Protein AF-A0A7S2HS46-F1 (afdb_monomer)

Solvent-accessible surface area (backbone atoms only — not comparable to full-atom values): 15628 Å² total; per-residue (Å²): 118,68,69,61,56,52,52,52,53,52,52,53,51,54,52,57,61,57,56,63,69,68,69,75,70,79,80,75,75,80,77,78,78,78,76,79,79,77,91,69,74,86,76,80,78,80,72,82,86,79,56,93,87,59,83,67,60,79,82,79,46,67,75,87,74,41,57,66,58,46,41,61,69,52,44,59,70,63,54,59,66,83,31,65,92,71,31,84,59,62,60,70,59,52,42,56,76,67,36,43,68,59,51,42,61,72,64,40,39,61,60,49,38,40,77,44,65,58,38,73,74,50,51,61,63,43,47,61,55,38,50,75,70,37,52,63,62,49,64,68,34,65,66,41,40,37,57,47,43,58,69,52,59,70,51,34,81,75,43,48,67,56,50,37,57,59,64,67,47,60,35,64,55,34,33,48,52,8,50,49,34,39,51,41,52,76,66,52,75,58,85,75,96,57,82,52,60,69,40,50,52,48,10,52,50,27,30,50,48,13,40,48,48,62,62,64,65,75,72,79,71,79,89,68,76,68,84,74,77,83,77,82,78,84,77,82,91,78,92,81,79,88,86,86,90,81,85,82,88,130

InterPro domains:
  IPR009500 Protein of unknown function DUF1118 [PF06549] (95-179)

Structure (mmCIF, N/CA/C/O backbone):
data_AF-A0A7S2HS46-F1
#
_entry.id   AF-A0A7S2HS46-F1
#
loop_
_atom_site.group_PDB
_atom_site.id
_atom_site.type_symbol
_atom_site.label_atom_id
_atom_site.label_alt_id
_atom_site.label_comp_id
_atom_site.label_asym_id
_atom_site.label_entity_id
_atom_site.label_seq_id
_atom_site.pdbx_PDB_ins_code
_atom_site.Cartn_x
_atom_site.Cartn_y
_atom_site.Cartn_z
_atom_site.occupancy
_atom_site.B_iso_or_equiv
_atom_site.auth_seq_id
_atom_site.auth_comp_id
_atom_site.auth_asym_id
_atom_site.auth_atom_id
_atom_site.pdbx_PDB_model_num
ATOM 1 N N . THR A 1 1 ? 2.933 -7.444 43.658 1.00 54.41 1 THR A N 1
ATOM 2 C CA . THR A 1 1 ? 4.245 -7.256 42.995 1.00 54.41 1 THR A CA 1
ATOM 3 C C . THR A 1 1 ? 4.426 -8.155 41.775 1.00 54.41 1 THR A C 1
ATOM 5 O O . THR A 1 1 ? 5.044 -7.713 40.821 1.00 54.41 1 THR A O 1
ATOM 8 N N . THR A 1 2 ? 3.821 -9.346 41.726 1.00 57.97 2 THR A N 1
ATOM 9 C CA . THR A 1 2 ? 3.900 -10.299 40.595 1.00 57.97 2 THR A CA 1
ATOM 10 C C . THR A 1 2 ? 3.266 -9.815 39.280 1.00 57.97 2 THR A C 1
ATOM 12 O O . THR A 1 2 ? 3.793 -10.089 38.207 1.00 57.97 2 THR A O 1
ATOM 15 N N . ASN A 1 3 ? 2.181 -9.035 39.336 1.00 51.75 3 ASN A N 1
ATOM 16 C CA . ASN A 1 3 ? 1.503 -8.551 38.121 1.00 51.75 3 ASN A CA 1
ATOM 17 C C . ASN A 1 3 ? 2.317 -7.502 37.342 1.00 51.75 3 ASN A C 1
ATOM 19 O O . ASN A 1 3 ? 2.224 -7.433 36.119 1.00 51.75 3 ASN A O 1
ATOM 23 N N . VAL A 1 4 ? 3.155 -6.722 38.033 1.00 66.00 4 VAL A N 1
ATOM 24 C CA . VAL A 1 4 ? 4.012 -5.703 37.402 1.00 66.00 4 VAL A CA 1
ATOM 25 C C . VAL A 1 4 ? 5.182 -6.364 36.668 1.00 66.00 4 VAL A C 1
ATOM 27 O O . VAL A 1 4 ? 5.531 -5.961 35.562 1.00 66.00 4 VAL A O 1
ATOM 30 N N . GLU A 1 5 ? 5.733 -7.442 37.231 1.00 66.75 5 GLU A N 1
ATOM 31 C CA . GLU A 1 5 ? 6.758 -8.248 36.560 1.00 66.75 5 GLU A CA 1
ATOM 32 C C . GLU A 1 5 ? 6.220 -8.960 35.313 1.00 66.75 5 GLU A C 1
ATOM 34 O O . GLU A 1 5 ? 6.928 -9.073 34.313 1.00 66.75 5 GLU A O 1
ATOM 39 N N . MET A 1 6 ? 4.966 -9.422 35.351 1.00 66.00 6 MET A N 1
ATOM 40 C CA . MET A 1 6 ? 4.351 -10.119 34.222 1.00 66.00 6 MET A CA 1
ATOM 41 C C . MET A 1 6 ? 4.029 -9.165 33.060 1.00 66.00 6 MET A C 1
ATOM 43 O O . MET A 1 6 ? 4.309 -9.503 31.911 1.00 66.00 6 MET A O 1
ATOM 47 N N . MET A 1 7 ? 3.542 -7.948 33.345 1.00 67.31 7 MET A N 1
ATOM 48 C CA . MET A 1 7 ? 3.355 -6.908 32.317 1.00 67.31 7 MET A CA 1
ATOM 49 C C . MET A 1 7 ? 4.687 -6.431 31.726 1.00 67.31 7 MET A C 1
ATOM 51 O O . MET A 1 7 ? 4.791 -6.279 30.514 1.00 67.31 7 MET A O 1
ATOM 55 N N . SER A 1 8 ? 5.725 -6.259 32.550 1.00 64.56 8 SER A N 1
ATOM 56 C CA . SER A 1 8 ? 7.071 -5.880 32.091 1.00 64.56 8 SER A CA 1
ATOM 57 C C . SER A 1 8 ? 7.650 -6.890 31.089 1.00 64.56 8 SER A C 1
ATOM 59 O O . SER A 1 8 ? 8.143 -6.509 30.026 1.00 64.56 8 SER A O 1
ATOM 61 N N . LYS A 1 9 ? 7.510 -8.193 31.374 1.00 71.50 9 LYS A N 1
ATOM 62 C CA . LYS A 1 9 ? 7.997 -9.266 30.492 1.00 71.50 9 LYS A CA 1
ATOM 63 C C . LYS A 1 9 ? 7.213 -9.344 29.180 1.00 71.50 9 LYS A C 1
ATOM 65 O O . LYS A 1 9 ? 7.820 -9.573 28.139 1.00 71.50 9 LYS A O 1
ATOM 70 N N . GLN A 1 10 ? 5.900 -9.102 29.201 1.00 69.12 10 GLN A N 1
ATOM 71 C CA . GLN A 1 10 ? 5.088 -9.048 27.977 1.00 69.12 10 GLN A CA 1
ATOM 72 C C . GLN A 1 10 ? 5.423 -7.832 27.104 1.00 69.12 10 GLN A C 1
ATOM 74 O O . GLN A 1 10 ? 5.528 -7.974 25.886 1.00 69.12 10 GLN A O 1
ATOM 79 N N . ILE A 1 11 ? 5.671 -6.667 27.712 1.00 71.25 11 ILE A N 1
ATOM 80 C CA . ILE A 1 11 ? 6.091 -5.457 26.992 1.00 71.25 11 ILE A CA 1
ATOM 81 C C . ILE A 1 11 ? 7.460 -5.682 26.332 1.00 71.25 11 ILE A C 1
ATOM 83 O O . ILE A 1 11 ? 7.603 -5.439 25.135 1.00 71.25 11 ILE A O 1
ATOM 87 N N . LEU A 1 12 ? 8.433 -6.245 27.057 1.00 67.88 12 LEU A N 1
ATOM 88 C CA . LEU A 1 12 ? 9.752 -6.587 26.507 1.00 67.88 12 LEU A CA 1
ATOM 89 C C . LEU A 1 12 ? 9.680 -7.618 25.371 1.00 67.88 12 LEU A C 1
ATOM 91 O O . LEU A 1 12 ? 10.384 -7.474 24.373 1.00 67.88 12 LEU A O 1
ATOM 95 N N . LEU A 1 13 ? 8.807 -8.624 25.486 1.00 67.38 13 LEU A N 1
ATOM 96 C CA . LEU A 1 13 ? 8.610 -9.628 24.438 1.00 67.38 13 LEU A CA 1
ATOM 97 C C . LEU A 1 13 ? 7.990 -9.011 23.172 1.00 67.38 13 LEU A C 1
ATOM 99 O O . LEU A 1 13 ? 8.428 -9.314 22.065 1.00 67.38 13 LEU A O 1
ATOM 103 N N . SER A 1 14 ? 7.013 -8.112 23.331 1.00 66.19 14 SER A N 1
ATOM 104 C CA . SER A 1 14 ? 6.393 -7.401 22.205 1.00 66.19 14 SER A CA 1
ATOM 105 C C . SER A 1 14 ? 7.363 -6.439 21.506 1.00 66.19 14 SER A C 1
ATOM 107 O O . SER A 1 14 ? 7.356 -6.343 20.280 1.00 66.19 14 SER A O 1
ATOM 109 N N . LEU A 1 15 ? 8.264 -5.803 22.265 1.00 61.53 15 LEU A N 1
ATOM 110 C CA . LEU A 1 15 ? 9.283 -4.896 21.737 1.00 61.53 15 LEU A CA 1
ATOM 111 C C . LEU A 1 15 ? 10.368 -5.654 20.951 1.00 61.53 15 LEU A C 1
ATOM 113 O O . LEU A 1 15 ? 10.760 -5.230 19.866 1.00 61.53 15 LEU A O 1
ATOM 117 N N . ALA A 1 16 ? 10.797 -6.820 21.448 1.00 61.12 16 ALA A N 1
ATOM 118 C CA . ALA A 1 16 ? 11.763 -7.676 20.758 1.00 61.12 16 ALA A CA 1
ATOM 119 C C . ALA A 1 16 ? 11.220 -8.229 19.426 1.00 61.12 16 ALA A C 1
ATOM 121 O O . ALA A 1 16 ? 11.979 -8.390 18.469 1.00 61.12 16 ALA A O 1
ATOM 122 N N . LEU A 1 17 ? 9.907 -8.480 19.346 1.00 57.47 17 LEU A N 1
ATOM 123 C CA . LEU A 1 17 ? 9.248 -8.981 18.137 1.00 57.47 17 LEU A CA 1
ATOM 124 C C . LEU A 1 17 ? 9.030 -7.879 17.082 1.00 57.47 17 LEU A C 1
ATOM 126 O O . LEU A 1 17 ? 9.011 -8.175 15.891 1.00 57.47 17 LEU A O 1
ATOM 130 N N . LEU A 1 18 ? 8.942 -6.607 17.490 1.00 52.62 18 LEU A N 1
ATOM 131 C CA . LEU A 1 18 ? 8.912 -5.470 16.562 1.00 52.62 18 LEU A CA 1
ATOM 132 C C . LEU A 1 18 ? 10.297 -5.169 15.953 1.00 52.62 18 LEU A C 1
ATOM 134 O O . LEU A 1 18 ? 10.388 -4.794 14.785 1.00 52.62 18 LEU A O 1
ATOM 138 N N . CYS A 1 19 ? 11.387 -5.372 16.705 1.00 49.81 19 CYS A N 1
ATOM 139 C CA . CYS A 1 19 ? 12.751 -5.121 16.220 1.00 49.81 19 CYS A CA 1
ATOM 140 C C . CYS A 1 19 ? 13.251 -6.144 15.183 1.00 49.81 19 CYS A C 1
ATOM 142 O O . CYS A 1 19 ? 14.126 -5.818 14.381 1.00 49.81 19 CYS A O 1
ATOM 144 N N . SER A 1 20 ? 12.704 -7.363 15.147 1.00 46.78 20 SER A N 1
ATOM 145 C CA . SER A 1 20 ? 13.126 -8.395 14.187 1.00 46.78 20 SER A CA 1
ATOM 146 C C . SER A 1 20 ? 12.572 -8.191 12.770 1.00 46.78 20 SER A C 1
ATOM 148 O O . SER A 1 20 ? 13.151 -8.714 11.820 1.00 46.78 20 SER A O 1
ATOM 150 N N . VAL A 1 21 ? 11.522 -7.379 12.591 1.00 52.16 21 VAL A N 1
ATOM 151 C CA . VAL A 1 21 ? 10.969 -7.054 11.260 1.00 52.16 21 VAL A CA 1
ATOM 152 C C . VAL A 1 21 ? 11.798 -5.970 10.546 1.00 52.16 21 VAL A C 1
ATOM 154 O O . VAL A 1 21 ? 11.879 -5.959 9.320 1.00 52.16 21 VAL A O 1
ATOM 157 N N . GLY A 1 22 ? 12.506 -5.112 11.291 1.00 49.91 22 GLY A N 1
ATOM 158 C CA . GLY A 1 22 ? 13.380 -4.066 10.736 1.00 49.91 22 GLY A CA 1
ATOM 159 C C . GLY A 1 22 ? 14.754 -4.548 10.245 1.00 49.91 22 GLY A C 1
ATOM 160 O O . GLY A 1 22 ? 15.445 -3.820 9.539 1.00 49.91 22 GLY A O 1
ATOM 161 N N . ALA A 1 23 ? 15.164 -5.779 10.570 1.00 44.53 23 ALA A N 1
ATOM 162 C CA . ALA A 1 23 ? 16.489 -6.300 10.217 1.00 44.53 23 ALA A CA 1
ATOM 163 C C . ALA A 1 23 ? 16.606 -6.806 8.761 1.00 44.53 23 ALA A C 1
ATOM 165 O O . ALA A 1 23 ? 17.682 -7.243 8.349 1.00 44.53 23 ALA A O 1
ATOM 166 N N . LEU A 1 24 ? 15.530 -6.738 7.963 1.00 47.34 24 LEU A N 1
ATOM 167 C CA . LEU A 1 24 ? 15.528 -7.195 6.567 1.00 47.34 24 LEU A CA 1
ATOM 168 C C . LEU A 1 24 ? 15.841 -6.102 5.529 1.00 47.34 24 LEU A C 1
ATOM 170 O O . LEU A 1 24 ? 15.769 -6.362 4.329 1.00 47.34 24 LEU A O 1
ATOM 174 N N . THR A 1 25 ? 16.244 -4.896 5.936 1.00 44.75 25 THR A N 1
ATOM 175 C CA . THR A 1 25 ? 16.846 -3.931 5.005 1.00 44.75 25 THR A CA 1
ATOM 176 C C . THR A 1 25 ? 18.350 -4.173 4.930 1.00 44.75 25 THR A C 1
ATOM 178 O O . THR A 1 25 ? 19.140 -3.600 5.680 1.00 44.75 25 THR A O 1
ATOM 181 N N . SER A 1 26 ? 18.753 -5.051 4.007 1.00 43.00 26 SER A N 1
ATOM 182 C CA . SER A 1 26 ? 20.142 -5.180 3.561 1.00 43.00 26 SER A CA 1
ATOM 183 C C . SER A 1 26 ? 20.681 -3.813 3.138 1.00 43.00 26 SER A C 1
ATOM 185 O O . SER A 1 26 ? 20.397 -3.330 2.042 1.00 43.00 26 SER A O 1
ATOM 187 N N . THR A 1 27 ? 21.521 -3.212 3.973 1.00 48.28 27 THR A N 1
ATOM 188 C CA . THR A 1 27 ? 22.424 -2.139 3.562 1.00 48.28 27 THR A CA 1
ATOM 189 C C . THR A 1 27 ? 23.476 -2.738 2.627 1.00 48.28 27 THR A C 1
ATOM 191 O O . THR A 1 27 ? 24.582 -3.102 3.025 1.00 48.28 27 THR A O 1
ATOM 194 N N . ARG A 1 28 ? 23.137 -2.872 1.338 1.00 43.22 28 ARG A N 1
ATOM 195 C CA . ARG A 1 28 ? 24.136 -3.102 0.289 1.00 43.22 28 ARG A CA 1
ATOM 196 C C . ARG A 1 28 ? 25.015 -1.856 0.215 1.00 43.22 28 ARG A C 1
ATOM 198 O O . ARG A 1 28 ? 24.684 -0.889 -0.463 1.00 43.22 28 ARG A O 1
ATOM 205 N N . ARG A 1 29 ? 26.141 -1.881 0.931 1.00 40.25 29 ARG A N 1
ATOM 206 C CA . ARG A 1 29 ? 27.243 -0.937 0.735 1.00 40.25 29 ARG A CA 1
ATOM 207 C C . ARG A 1 29 ? 27.668 -1.025 -0.730 1.00 40.25 29 ARG A C 1
ATOM 209 O O . ARG A 1 29 ? 28.221 -2.037 -1.156 1.00 40.25 29 ARG A O 1
ATOM 216 N N . PHE A 1 30 ? 27.386 0.023 -1.498 1.00 46.31 30 PHE A N 1
ATOM 217 C CA . PHE A 1 30 ? 27.965 0.218 -2.820 1.00 46.31 30 PHE A CA 1
ATOM 218 C C . PHE A 1 30 ? 29.475 0.376 -2.628 1.00 46.31 30 PHE A C 1
ATOM 220 O O . PHE A 1 30 ? 29.964 1.437 -2.244 1.00 46.31 30 PHE A O 1
ATOM 227 N N . GLY A 1 31 ? 30.214 -0.715 -2.826 1.00 44.16 31 GLY A N 1
ATOM 228 C CA . GLY A 1 31 ? 31.659 -0.664 -2.955 1.00 44.16 31 GLY A CA 1
ATOM 229 C C . GLY A 1 31 ? 31.977 0.190 -4.170 1.00 44.16 31 GLY A C 1
ATOM 230 O O . GLY A 1 31 ? 31.751 -0.223 -5.305 1.00 44.16 31 GLY A O 1
ATOM 231 N N . THR A 1 32 ? 32.466 1.401 -3.936 1.00 45.56 32 THR A N 1
ATOM 232 C CA . THR A 1 32 ? 33.058 2.224 -4.978 1.00 45.56 32 THR A CA 1
ATOM 233 C C . THR A 1 32 ? 34.332 1.521 -5.432 1.00 45.56 32 THR A C 1
ATOM 235 O O . THR A 1 32 ? 35.400 1.647 -4.838 1.00 45.56 32 THR A O 1
ATOM 238 N N . THR A 1 33 ? 34.237 0.728 -6.498 1.00 48.69 33 THR A N 1
ATOM 239 C CA . THR A 1 33 ? 35.416 0.320 -7.259 1.00 48.69 33 THR A CA 1
ATOM 240 C C . THR A 1 33 ? 36.032 1.581 -7.846 1.00 48.69 33 THR A C 1
ATOM 242 O O . THR A 1 33 ? 35.606 2.077 -8.888 1.00 48.69 33 THR A O 1
ATOM 245 N N . ALA A 1 34 ? 37.017 2.134 -7.141 1.00 49.03 34 ALA A N 1
ATOM 246 C CA . ALA A 1 34 ? 37.884 3.174 -7.655 1.00 49.03 34 ALA A CA 1
ATOM 247 C C . ALA A 1 34 ? 38.642 2.605 -8.861 1.00 49.03 34 ALA A C 1
ATOM 249 O O . ALA A 1 34 ? 39.625 1.875 -8.726 1.00 49.03 34 ALA A O 1
ATOM 250 N N . VAL A 1 35 ? 38.150 2.917 -10.060 1.00 52.47 35 VAL A N 1
ATOM 251 C CA . VAL A 1 35 ? 38.838 2.628 -11.316 1.00 52.47 35 VAL A CA 1
ATOM 252 C C . VAL A 1 35 ? 40.113 3.463 -11.330 1.00 52.47 35 VAL A C 1
ATOM 254 O O . VAL A 1 35 ? 40.090 4.683 -11.503 1.00 52.47 35 VAL A O 1
ATOM 257 N N . ARG A 1 36 ? 41.244 2.794 -11.116 1.00 46.75 36 ARG A N 1
ATOM 258 C CA . ARG A 1 36 ? 42.584 3.363 -11.244 1.00 46.75 36 ARG A CA 1
ATOM 259 C C . ARG A 1 36 ? 42.757 3.816 -12.700 1.00 46.75 36 ARG A C 1
ATOM 261 O O . ARG A 1 36 ? 42.965 2.993 -13.589 1.00 46.75 36 ARG A O 1
ATOM 268 N N . ARG A 1 37 ? 42.620 5.120 -12.965 1.00 49.69 37 ARG A N 1
ATOM 269 C CA . ARG A 1 37 ? 42.915 5.711 -14.278 1.00 49.69 37 ARG A CA 1
ATOM 270 C C . ARG A 1 37 ? 44.409 5.551 -14.553 1.00 49.69 37 ARG A C 1
ATOM 272 O O . ARG A 1 37 ? 45.228 6.278 -14.003 1.00 49.69 37 ARG A O 1
ATOM 279 N N . SER A 1 38 ? 44.746 4.589 -15.404 1.00 48.22 38 SER A N 1
ATOM 280 C CA . SER A 1 38 ? 46.047 4.521 -16.061 1.00 48.22 38 SER A CA 1
ATOM 281 C C . SER A 1 38 ? 46.153 5.707 -17.022 1.00 48.22 38 SER A C 1
ATOM 283 O O . SER A 1 38 ? 45.540 5.716 -18.087 1.00 48.22 38 SER A O 1
ATOM 285 N N . SER A 1 39 ? 46.881 6.748 -16.623 1.00 57.81 39 SER A N 1
ATOM 286 C CA . SER A 1 39 ? 47.296 7.841 -17.501 1.00 57.81 39 SER A CA 1
ATOM 287 C C . SER A 1 39 ? 48.466 7.363 -18.365 1.00 57.81 39 SER A C 1
ATOM 289 O O . SER A 1 39 ? 49.624 7.683 -18.103 1.00 57.81 39 SER A O 1
ATOM 291 N N . GLY A 1 40 ? 48.171 6.537 -19.364 1.00 52.03 40 GLY A N 1
ATOM 292 C CA . GLY A 1 40 ? 49.152 6.021 -20.311 1.00 52.03 40 GLY A CA 1
ATOM 293 C C . GLY A 1 40 ? 48.758 6.380 -21.734 1.00 52.03 40 GLY A C 1
ATOM 294 O O . GLY A 1 40 ? 47.903 5.707 -22.288 1.00 52.03 40 GLY A O 1
ATOM 295 N N . ARG A 1 41 ? 49.430 7.401 -22.293 1.00 50.94 41 ARG A N 1
ATOM 296 C CA . ARG A 1 41 ? 49.404 7.862 -23.698 1.00 50.94 41 ARG A CA 1
ATOM 297 C C . ARG A 1 41 ? 48.026 8.289 -24.227 1.00 50.94 41 ARG A C 1
ATOM 299 O O . ARG A 1 41 ? 47.036 7.584 -24.099 1.00 50.94 41 ARG A O 1
ATOM 306 N N . GLY A 1 42 ? 47.972 9.481 -24.826 1.00 52.97 42 GLY A N 1
ATOM 307 C CA . GLY A 1 42 ? 46.760 10.033 -25.431 1.00 52.97 42 GLY A CA 1
ATOM 308 C C . GLY A 1 42 ? 46.113 9.009 -26.356 1.00 52.97 42 GLY A C 1
ATOM 309 O O . GLY A 1 42 ? 46.683 8.645 -27.381 1.00 52.97 42 GLY A O 1
ATOM 310 N N . ASN A 1 43 ? 44.952 8.512 -25.938 1.00 53.91 43 ASN A N 1
ATOM 311 C CA . ASN A 1 43 ? 44.135 7.608 -26.718 1.00 53.91 43 ASN A CA 1
ATOM 312 C C . ASN A 1 43 ? 43.650 8.425 -27.916 1.00 53.91 43 ASN A C 1
ATOM 314 O O . ASN A 1 43 ? 42.794 9.297 -27.750 1.00 53.91 43 ASN A O 1
ATOM 318 N N . VAL A 1 44 ? 44.268 8.231 -29.082 1.00 55.16 44 VAL A N 1
ATOM 319 C CA . VAL A 1 44 ? 43.801 8.824 -30.333 1.00 55.16 44 VAL A CA 1
ATOM 320 C C . VAL A 1 44 ? 42.434 8.200 -30.592 1.00 55.16 44 VAL A C 1
ATOM 322 O O . VAL A 1 44 ? 42.328 7.092 -31.110 1.00 55.16 44 VAL A O 1
ATOM 325 N N . ARG A 1 45 ? 41.381 8.876 -30.128 1.00 54.16 45 ARG A N 1
ATOM 326 C CA . ARG A 1 45 ? 39.997 8.549 -30.453 1.00 54.16 45 ARG A CA 1
ATOM 327 C C . ARG A 1 45 ? 39.814 8.943 -31.909 1.00 54.16 45 ARG A C 1
ATOM 329 O O . ARG A 1 45 ? 39.534 10.096 -32.212 1.00 54.16 45 ARG A O 1
ATOM 336 N N . MET A 1 46 ? 40.104 8.011 -32.805 1.00 60.72 46 MET A N 1
ATOM 337 C CA . MET A 1 46 ? 39.771 8.163 -34.211 1.00 60.72 46 MET A CA 1
ATOM 338 C C . MET A 1 46 ? 38.252 8.047 -34.262 1.00 60.72 46 MET A C 1
ATOM 340 O O . MET A 1 46 ? 37.748 6.943 -34.194 1.00 60.72 46 MET A O 1
ATOM 344 N N . GLU A 1 47 ? 37.508 9.146 -34.251 1.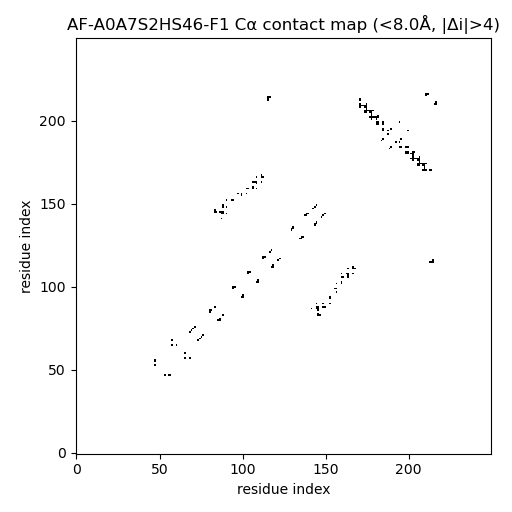00 62.12 47 GLU A N 1
ATOM 345 C CA . GLU A 1 47 ? 36.056 9.086 -34.430 1.00 62.12 47 GLU A CA 1
ATOM 346 C C . GLU A 1 47 ? 35.757 8.906 -35.920 1.00 62.12 47 GLU A C 1
ATOM 348 O O . GLU A 1 47 ? 36.392 9.527 -36.776 1.00 62.12 47 GLU A O 1
ATOM 353 N N . ASN A 1 48 ? 34.813 8.025 -36.246 1.00 61.94 48 ASN A N 1
ATOM 354 C CA . ASN A 1 48 ? 34.379 7.846 -37.621 1.00 61.94 48 ASN A CA 1
ATOM 355 C C . ASN A 1 48 ? 33.446 9.020 -37.966 1.00 61.94 48 ASN A C 1
ATOM 357 O O . ASN A 1 48 ? 32.298 9.051 -37.527 1.00 61.94 48 ASN A O 1
ATOM 361 N N . PHE A 1 49 ? 33.933 10.014 -38.719 1.00 65.06 49 PHE A N 1
ATOM 362 C CA . PHE A 1 49 ? 33.196 11.243 -39.079 1.00 65.06 49 PHE A CA 1
ATOM 363 C C . PHE A 1 49 ? 31.996 11.011 -40.031 1.00 65.06 49 PHE A C 1
ATOM 365 O O . PHE A 1 49 ? 31.563 11.930 -40.723 1.00 65.06 49 PHE A O 1
ATOM 372 N N . GLY A 1 50 ? 31.463 9.787 -40.113 1.00 62.66 50 GLY A N 1
ATOM 373 C CA . GLY A 1 50 ? 30.364 9.428 -41.016 1.00 62.66 50 GLY A CA 1
ATOM 374 C C . GLY A 1 50 ? 30.753 9.431 -42.497 1.00 62.66 50 GLY A C 1
ATOM 375 O O . GLY A 1 50 ? 29.892 9.560 -43.364 1.00 62.66 50 GLY A O 1
ATOM 376 N N . LEU A 1 51 ? 32.048 9.320 -42.801 1.00 74.44 51 LEU A N 1
ATOM 377 C CA . LEU A 1 51 ? 32.559 9.294 -44.166 1.00 74.44 51 LEU A CA 1
ATOM 378 C C . LEU A 1 51 ? 32.535 7.853 -44.694 1.00 74.44 51 LEU A C 1
ATOM 380 O O . LEU A 1 51 ? 33.280 7.006 -44.218 1.00 74.44 51 LEU A O 1
ATOM 384 N N . SER A 1 52 ? 31.712 7.583 -45.710 1.00 67.38 52 SER A N 1
ATOM 385 C CA . SER A 1 52 ? 31.486 6.239 -46.278 1.00 67.38 52 SER A CA 1
ATOM 386 C C . SER A 1 52 ? 32.687 5.613 -47.000 1.00 67.38 52 SER A C 1
ATOM 388 O O . SER A 1 52 ? 32.602 4.475 -47.452 1.00 67.38 52 SER A O 1
ATOM 390 N N . PHE A 1 53 ? 33.789 6.351 -47.148 1.00 77.62 53 PHE A N 1
ATOM 391 C CA . PHE A 1 53 ? 35.014 5.880 -47.798 1.00 77.62 53 PHE A CA 1
ATOM 392 C C . PHE A 1 53 ? 36.091 5.412 -46.808 1.00 77.62 53 PHE A C 1
ATOM 394 O O . PHE A 1 53 ? 37.099 4.855 -47.239 1.00 77.62 53 PHE A O 1
ATOM 401 N N . ALA A 1 54 ? 35.922 5.674 -45.508 1.00 67.31 54 ALA A N 1
ATOM 402 C CA . ALA A 1 54 ? 36.855 5.234 -44.477 1.00 67.31 54 ALA A CA 1
ATOM 403 C C . ALA A 1 54 ? 36.453 3.851 -43.935 1.00 67.31 54 ALA A C 1
ATOM 405 O O . ALA A 1 54 ? 35.270 3.520 -43.882 1.00 67.31 54 ALA A O 1
ATOM 406 N N . GLU A 1 55 ? 37.449 3.050 -43.548 1.00 67.31 55 GLU A N 1
ATOM 407 C CA . GLU A 1 55 ? 37.271 1.711 -42.968 1.00 67.31 55 GLU A CA 1
ATOM 408 C C . GLU A 1 55 ? 36.402 1.759 -41.698 1.00 67.31 55 GLU A C 1
ATOM 410 O O . GLU A 1 55 ? 36.539 2.668 -40.869 1.00 67.31 55 GLU A O 1
ATOM 415 N N . ASP A 1 56 ? 35.501 0.783 -41.542 1.00 71.44 56 ASP A N 1
ATOM 416 C CA . ASP A 1 56 ? 34.636 0.691 -40.369 1.00 71.44 56 ASP A CA 1
ATOM 417 C C . ASP A 1 56 ? 35.443 0.251 -39.143 1.00 71.44 56 ASP A C 1
ATOM 419 O O . ASP A 1 56 ? 35.893 -0.886 -38.997 1.00 71.44 56 ASP A O 1
ATOM 423 N N . GLN A 1 57 ? 35.615 1.180 -38.212 1.00 69.25 57 GLN A N 1
ATOM 424 C CA . GLN A 1 57 ? 36.345 0.941 -36.976 1.00 69.25 57 GLN A CA 1
ATOM 425 C C . GLN A 1 57 ? 35.667 -0.075 -36.055 1.00 69.25 57 GLN A C 1
ATOM 427 O O . GLN A 1 57 ? 36.330 -0.607 -35.160 1.00 69.25 57 GLN A O 1
ATOM 432 N N . THR A 1 58 ? 34.369 -0.341 -36.230 1.00 68.75 58 THR A N 1
ATOM 433 C CA . THR A 1 58 ? 33.649 -1.328 -35.417 1.00 68.75 58 THR A CA 1
ATOM 434 C C . THR A 1 58 ? 34.107 -2.757 -35.705 1.00 68.75 58 THR A C 1
ATOM 436 O O . THR A 1 58 ? 34.081 -3.587 -34.794 1.00 68.75 58 THR A O 1
ATOM 439 N N . GLU A 1 59 ? 34.622 -3.022 -36.910 1.00 74.56 59 GLU A N 1
ATOM 440 C CA . GLU A 1 59 ? 35.116 -4.338 -37.326 1.00 74.56 59 GLU A CA 1
ATOM 441 C C . GLU A 1 59 ? 36.523 -4.644 -36.784 1.00 74.56 59 GLU A C 1
ATOM 443 O O . GLU A 1 59 ? 36.839 -5.801 -36.504 1.00 74.56 59 GLU A O 1
ATOM 448 N N . ASN A 1 60 ? 37.360 -3.618 -36.579 1.00 75.19 60 ASN A N 1
ATOM 449 C C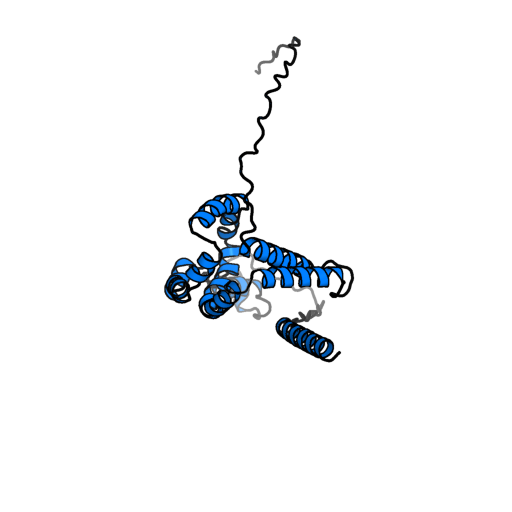A . ASN A 1 60 ? 38.789 -3.781 -36.266 1.00 75.19 60 ASN A CA 1
ATOM 450 C C . ASN A 1 60 ? 39.180 -3.346 -34.833 1.00 75.19 60 ASN A C 1
ATOM 452 O O . ASN A 1 60 ? 40.341 -3.447 -34.431 1.00 75.19 60 ASN A O 1
ATOM 456 N N . THR A 1 61 ? 38.223 -2.863 -34.030 1.00 76.19 61 THR A N 1
ATOM 457 C CA . THR A 1 61 ? 38.471 -2.391 -32.654 1.00 76.19 61 THR A CA 1
ATOM 458 C C . THR A 1 61 ? 38.021 -3.423 -31.613 1.00 76.19 61 THR A C 1
ATOM 460 O O . THR A 1 61 ? 36.900 -3.928 -31.679 1.00 76.19 61 THR A O 1
ATOM 463 N N . PRO A 1 62 ? 38.828 -3.720 -30.575 1.00 73.31 62 PRO A N 1
ATOM 464 C CA . PRO A 1 62 ? 38.407 -4.609 -29.498 1.00 73.31 62 PRO A CA 1
ATOM 465 C C . PRO A 1 62 ? 37.181 -4.052 -28.758 1.00 73.31 62 PRO A C 1
ATOM 467 O O . PRO A 1 62 ? 37.149 -2.896 -28.329 1.00 73.31 62 PRO A O 1
ATOM 470 N N . GLY A 1 63 ? 36.182 -4.912 -28.530 1.00 68.75 63 GLY A N 1
ATOM 471 C CA . GLY A 1 63 ? 34.862 -4.546 -27.993 1.00 68.75 63 GLY A CA 1
ATOM 472 C C . GLY A 1 63 ? 34.843 -3.812 -26.642 1.00 68.75 63 GLY A C 1
ATOM 473 O O . GLY A 1 63 ? 33.813 -3.257 -26.268 1.00 68.75 63 GLY A O 1
ATOM 474 N N . ALA A 1 64 ? 35.958 -3.777 -25.910 1.00 75.19 64 ALA A N 1
ATOM 475 C CA . ALA A 1 64 ? 36.104 -3.009 -24.673 1.00 75.19 64 ALA A CA 1
ATOM 476 C C . ALA A 1 64 ? 36.094 -1.480 -24.888 1.00 75.19 64 ALA A C 1
ATOM 478 O O . ALA A 1 64 ? 35.774 -0.745 -23.958 1.00 75.19 64 ALA A O 1
ATOM 479 N N . ILE A 1 65 ? 36.432 -1.000 -26.091 1.00 72.62 65 ILE A N 1
ATOM 480 C CA . ILE A 1 65 ? 36.524 0.438 -26.416 1.00 72.62 65 ILE A CA 1
ATOM 481 C C . ILE A 1 65 ? 35.266 0.930 -27.163 1.00 72.62 65 ILE A C 1
ATOM 483 O O . ILE A 1 65 ? 34.962 2.120 -27.161 1.00 72.62 65 ILE A O 1
ATOM 487 N N . LEU A 1 66 ? 34.456 0.009 -27.694 1.00 78.12 66 LEU A N 1
ATOM 488 C CA . LEU A 1 66 ? 33.202 0.254 -28.425 1.00 78.12 66 LEU A CA 1
ATOM 489 C C . LEU A 1 66 ? 32.004 0.555 -27.505 1.00 78.12 66 LEU A C 1
ATOM 491 O O . LEU A 1 66 ? 30.883 0.119 -27.764 1.00 78.12 66 LEU A O 1
ATOM 495 N N . GLY A 1 67 ? 32.231 1.280 -26.408 1.00 77.06 67 GLY A N 1
ATOM 496 C CA . GLY A 1 67 ? 31.201 1.554 -25.403 1.00 77.06 67 GLY A CA 1
ATOM 497 C C . GLY A 1 67 ? 29.963 2.239 -25.989 1.00 77.06 67 GLY A C 1
ATOM 498 O O . GLY A 1 67 ? 28.845 1.831 -25.688 1.00 77.06 67 GLY A O 1
ATOM 499 N N . GLU A 1 68 ? 30.152 3.227 -26.870 1.00 78.44 68 GLU A N 1
ATOM 500 C CA . GLU A 1 68 ? 29.045 3.963 -27.495 1.00 78.44 68 GLU A CA 1
ATOM 501 C C . GLU A 1 68 ? 28.281 3.122 -28.527 1.00 78.44 68 GLU A C 1
ATOM 503 O O . GLU A 1 68 ? 27.054 3.075 -28.483 1.00 78.44 68 GLU A O 1
ATOM 508 N N . TYR A 1 69 ? 28.989 2.409 -29.408 1.00 80.25 69 TYR A N 1
ATOM 509 C CA . TYR A 1 69 ? 28.371 1.520 -30.397 1.00 80.25 69 TYR A CA 1
ATOM 510 C C . TYR A 1 69 ? 27.580 0.395 -29.718 1.00 80.25 69 TYR A C 1
ATOM 512 O O . TYR A 1 69 ? 26.418 0.173 -30.033 1.00 80.25 69 TYR A O 1
ATOM 520 N N . ARG A 1 70 ? 28.153 -0.261 -28.699 1.00 79.94 70 ARG A N 1
ATOM 521 C CA . ARG A 1 70 ? 27.445 -1.293 -27.921 1.00 79.94 70 ARG A CA 1
ATOM 522 C C . ARG A 1 70 ? 26.235 -0.737 -27.184 1.00 79.94 70 ARG A C 1
ATOM 524 O O . ARG A 1 70 ? 25.214 -1.417 -27.099 1.00 79.94 70 ARG A O 1
ATOM 531 N N . LEU A 1 71 ? 26.330 0.484 -26.660 1.00 80.44 71 LEU A N 1
ATOM 532 C CA . LEU A 1 71 ? 25.190 1.138 -26.031 1.00 80.44 71 LEU A CA 1
ATOM 533 C C . LEU A 1 71 ? 24.065 1.366 -27.052 1.00 80.44 71 LEU A C 1
ATOM 535 O O . LEU A 1 71 ? 22.920 1.043 -26.760 1.00 80.44 71 LEU A O 1
ATOM 539 N N . LYS A 1 72 ? 24.380 1.872 -28.248 1.00 81.62 72 LYS A N 1
ATOM 540 C CA . LYS A 1 72 ? 23.387 2.230 -29.272 1.00 81.62 72 LYS A CA 1
ATOM 541 C C . LYS A 1 72 ? 22.810 1.035 -30.033 1.00 81.62 72 LYS A C 1
ATOM 543 O O . LYS A 1 72 ? 21.605 1.002 -30.240 1.00 81.62 72 LYS A O 1
ATOM 548 N N . GLU A 1 73 ? 23.635 0.060 -30.400 1.00 81.06 73 GLU A N 1
ATOM 549 C CA . GLU A 1 73 ? 23.225 -1.069 -31.249 1.00 81.06 73 GLU A CA 1
ATOM 550 C C . GLU A 1 73 ? 22.788 -2.297 -30.452 1.00 81.06 73 GLU A C 1
ATOM 552 O O . GLU A 1 73 ? 21.933 -3.062 -30.885 1.00 81.06 73 GLU A O 1
ATOM 557 N N . THR A 1 74 ? 23.372 -2.523 -29.272 1.00 78.62 74 THR A N 1
ATOM 558 C CA . THR A 1 74 ? 23.066 -3.717 -28.469 1.00 78.62 74 THR A CA 1
ATOM 559 C C . THR A 1 74 ? 22.179 -3.382 -27.278 1.00 78.62 74 THR A C 1
ATOM 561 O O . THR A 1 74 ? 21.194 -4.073 -27.034 1.00 78.62 74 THR A O 1
ATOM 564 N N . PHE A 1 75 ? 22.498 -2.334 -26.516 1.00 79.38 75 PHE A N 1
ATOM 565 C CA . PHE A 1 75 ? 21.811 -2.052 -25.254 1.00 79.38 75 PHE A CA 1
ATOM 566 C C . PHE A 1 75 ? 20.479 -1.316 -25.450 1.00 79.38 75 PHE A C 1
ATOM 568 O O . PHE A 1 75 ? 19.447 -1.841 -25.059 1.00 79.38 75 PHE A O 1
ATOM 575 N N . VAL A 1 76 ? 20.457 -0.144 -26.093 1.00 79.00 76 VAL A N 1
ATOM 576 C CA . VAL A 1 76 ? 19.224 0.639 -26.317 1.00 79.00 76 VAL A CA 1
ATOM 577 C C . VAL A 1 76 ? 18.122 -0.177 -27.017 1.00 79.00 76 VAL A C 1
ATOM 579 O O . VAL A 1 76 ? 16.976 -0.079 -26.584 1.00 79.00 76 VAL A O 1
ATOM 582 N N . PRO A 1 77 ? 18.418 -1.032 -28.018 1.00 77.25 77 PRO A N 1
ATOM 583 C CA . PRO A 1 77 ? 17.402 -1.871 -28.649 1.00 77.25 77 PRO A CA 1
ATOM 584 C C . PRO A 1 77 ? 16.987 -3.078 -27.796 1.00 77.25 77 PRO A C 1
ATOM 586 O O . PRO A 1 77 ? 15.876 -3.576 -27.960 1.00 77.25 77 PRO A O 1
ATOM 589 N N . SER A 1 78 ? 17.850 -3.560 -26.888 1.00 75.38 78 SER A N 1
ATOM 590 C CA . SER A 1 78 ? 17.527 -4.680 -25.984 1.00 75.38 78 SER A CA 1
ATOM 591 C C . SER A 1 78 ? 16.807 -4.253 -24.704 1.00 75.38 78 SER A C 1
ATOM 593 O O . SER A 1 78 ? 16.165 -5.087 -24.060 1.00 75.38 78 SER A O 1
ATOM 595 N N . VAL A 1 79 ? 16.851 -2.967 -24.345 1.00 73.38 79 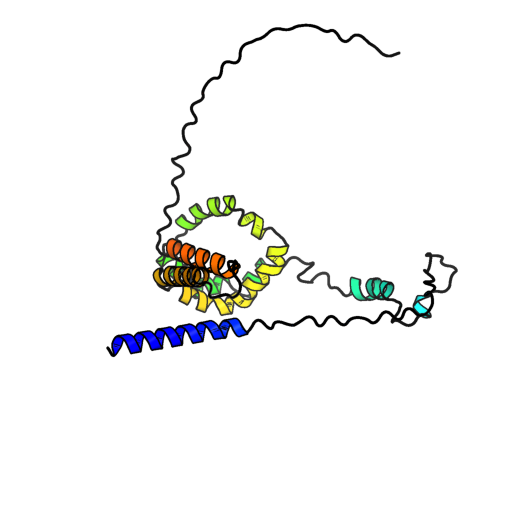VAL A N 1
ATOM 596 C CA . VAL A 1 79 ? 15.967 -2.383 -23.332 1.00 73.38 79 VAL A CA 1
ATOM 597 C C . VAL A 1 79 ? 14.539 -2.479 -23.875 1.00 73.38 79 VAL A C 1
ATOM 599 O O . VAL A 1 79 ? 14.132 -1.701 -24.737 1.00 73.38 79 VAL A O 1
ATOM 602 N N . ARG A 1 80 ? 13.779 -3.479 -23.406 1.00 65.50 80 ARG A N 1
ATOM 603 C CA . ARG A 1 80 ? 12.399 -3.704 -23.861 1.00 65.50 80 ARG A CA 1
ATOM 604 C C . ARG A 1 80 ? 11.575 -2.438 -23.627 1.00 65.50 80 ARG A C 1
ATOM 606 O O . ARG A 1 80 ? 11.676 -1.805 -22.581 1.00 65.50 80 ARG A O 1
ATOM 613 N N . ARG A 1 81 ? 10.742 -2.061 -24.597 1.00 61.09 81 ARG A N 1
ATOM 614 C CA . ARG A 1 81 ? 9.810 -0.937 -24.404 1.00 61.09 81 ARG A CA 1
ATOM 615 C C . ARG A 1 81 ? 8.758 -1.243 -23.333 1.00 61.09 81 ARG A C 1
ATOM 617 O O . ARG A 1 81 ? 8.259 -0.316 -22.711 1.00 61.09 81 ARG A O 1
ATOM 624 N N . ASP A 1 82 ? 8.564 -2.528 -23.046 1.00 57.81 82 ASP A N 1
ATOM 625 C CA . ASP A 1 82 ? 7.668 -3.073 -22.020 1.00 57.81 82 ASP A CA 1
ATOM 626 C C . ASP A 1 82 ? 8.367 -3.226 -20.656 1.00 57.81 82 ASP A C 1
ATOM 628 O O . ASP A 1 82 ? 8.164 -4.191 -19.919 1.00 57.81 82 ASP A O 1
ATOM 632 N N . ASN A 1 83 ? 9.287 -2.315 -20.343 1.00 64.38 83 ASN A N 1
ATOM 633 C CA . ASN A 1 83 ? 9.914 -2.258 -19.030 1.00 64.38 83 ASN A CA 1
ATOM 634 C C . ASN A 1 83 ? 9.055 -1.396 -18.105 1.00 64.38 83 ASN A C 1
ATOM 636 O O . ASN A 1 83 ? 8.563 -0.357 -18.533 1.00 64.38 83 ASN A O 1
ATOM 640 N N . LEU A 1 84 ? 8.992 -1.733 -16.811 1.00 61.81 84 LEU A N 1
ATOM 641 C CA . LEU A 1 84 ? 8.284 -0.944 -15.783 1.00 61.81 84 LEU A CA 1
ATOM 642 C C . LEU A 1 84 ? 8.635 0.557 -15.791 1.00 61.81 84 LEU A C 1
ATOM 644 O O . LEU A 1 84 ? 7.862 1.381 -15.331 1.00 61.81 84 LEU A O 1
ATOM 648 N N . LEU A 1 85 ? 9.804 0.932 -16.310 1.00 61.59 85 LEU A N 1
ATOM 649 C CA . LEU A 1 85 ? 10.253 2.323 -16.388 1.00 61.59 85 LEU A CA 1
ATOM 650 C C . LEU A 1 85 ? 9.781 3.062 -17.654 1.00 61.59 85 LEU A C 1
ATOM 652 O O . LEU A 1 85 ? 9.994 4.267 -17.756 1.00 61.59 85 LEU A O 1
ATOM 656 N N . THR A 1 86 ? 9.211 2.365 -18.639 1.00 62.50 86 THR A N 1
ATOM 657 C CA . THR A 1 86 ? 8.939 2.898 -19.988 1.00 62.50 86 THR A CA 1
ATOM 658 C C . THR A 1 86 ? 7.528 2.588 -20.491 1.00 62.50 86 THR A C 1
ATOM 660 O O . THR A 1 86 ? 6.975 3.405 -21.222 1.00 62.50 86 THR A O 1
ATOM 663 N N . SER A 1 87 ? 6.924 1.470 -20.081 1.00 68.31 87 SER A N 1
ATOM 664 C CA . SER A 1 87 ? 5.526 1.134 -20.369 1.00 68.31 87 SER A CA 1
ATOM 665 C C . SER A 1 87 ? 4.615 1.453 -19.188 1.00 68.31 87 SER A C 1
ATOM 667 O O . SER A 1 87 ? 5.003 1.259 -18.036 1.00 68.31 87 SER A O 1
ATOM 669 N N . ASP A 1 88 ? 3.388 1.879 -19.477 1.00 75.56 88 ASP A N 1
ATOM 670 C CA . ASP A 1 88 ? 2.352 2.057 -18.461 1.00 75.56 88 ASP A CA 1
ATOM 671 C C . ASP A 1 88 ? 1.943 0.702 -17.865 1.00 75.56 88 ASP A C 1
ATOM 673 O O . ASP A 1 88 ? 1.625 -0.241 -18.591 1.00 75.56 88 ASP A O 1
ATOM 677 N N . TYR A 1 89 ? 1.943 0.594 -16.534 1.00 80.81 89 TYR A N 1
ATOM 678 C CA . TYR A 1 89 ? 1.478 -0.611 -15.847 1.00 80.81 89 TYR A CA 1
ATOM 679 C C . TYR A 1 89 ? -0.038 -0.808 -16.062 1.00 80.81 89 TYR A C 1
ATOM 681 O O . TYR A 1 89 ? -0.816 0.097 -15.729 1.00 80.81 89 TYR A O 1
ATOM 689 N N . PRO A 1 90 ? -0.501 -1.973 -16.564 1.00 86.12 90 PRO A N 1
ATOM 690 C CA . PRO A 1 90 ? -1.911 -2.204 -16.873 1.00 86.12 90 PRO A CA 1
ATOM 691 C C . PRO A 1 90 ? -2.713 -2.528 -15.602 1.00 86.12 90 PRO A C 1
ATOM 693 O O . PRO A 1 90 ? -3.127 -3.659 -15.360 1.00 86.12 90 PRO A O 1
ATOM 696 N N . VAL A 1 91 ? -2.941 -1.507 -14.768 1.00 87.69 91 VAL A N 1
ATOM 697 C CA . VAL A 1 91 ? -3.610 -1.617 -13.457 1.00 87.69 91 VAL A CA 1
ATOM 698 C C . VAL A 1 91 ? -4.929 -2.390 -13.544 1.00 87.69 91 VAL A C 1
ATOM 700 O O . VAL A 1 91 ? -5.152 -3.298 -12.750 1.00 87.69 91 VAL A O 1
ATOM 703 N N . LEU A 1 92 ? -5.796 -2.045 -14.503 1.00 89.88 92 LEU A N 1
ATOM 704 C CA . LEU A 1 92 ? -7.134 -2.636 -14.608 1.00 89.88 92 LEU A CA 1
ATOM 705 C C . LEU A 1 92 ? -7.090 -4.122 -14.976 1.00 89.88 92 LEU A C 1
ATOM 707 O O . LEU A 1 92 ? -7.811 -4.913 -14.374 1.00 89.88 92 LEU A O 1
ATOM 711 N N . GLU A 1 93 ? -6.221 -4.501 -15.913 1.00 91.19 93 GLU A N 1
ATOM 712 C CA . GLU A 1 93 ? -6.042 -5.901 -16.309 1.00 91.19 93 GLU A CA 1
ATOM 713 C C . GLU A 1 93 ? -5.500 -6.716 -15.138 1.00 91.19 93 GLU A C 1
ATOM 715 O O . GLU A 1 93 ? -6.040 -7.765 -14.821 1.00 91.19 93 GLU A O 1
ATOM 720 N N . ARG A 1 94 ? -4.511 -6.194 -14.403 1.00 90.19 94 ARG A N 1
ATOM 721 C CA . ARG A 1 94 ? -3.921 -6.906 -13.259 1.00 90.19 94 ARG A CA 1
ATOM 722 C C . ARG A 1 94 ? -4.878 -7.050 -12.082 1.00 90.19 94 ARG A C 1
ATOM 724 O O . ARG A 1 94 ? -4.908 -8.102 -11.453 1.00 90.19 94 ARG A O 1
ATOM 731 N N . VAL A 1 95 ? -5.677 -6.024 -11.792 1.00 91.06 95 VAL A N 1
ATOM 732 C CA . VAL A 1 95 ? -6.742 -6.091 -10.776 1.00 91.06 95 VAL A CA 1
ATOM 733 C C . VAL A 1 95 ? -7.779 -7.156 -11.149 1.00 91.06 95 VAL A C 1
ATOM 735 O O . VAL A 1 95 ? -8.238 -7.883 -10.264 1.00 91.06 95 VAL A O 1
ATOM 738 N N . ALA A 1 96 ? -8.116 -7.264 -12.439 1.00 92.81 96 ALA A N 1
ATOM 739 C CA . ALA A 1 96 ? -9.031 -8.276 -12.957 1.00 92.81 96 ALA A CA 1
ATOM 740 C C . ALA A 1 96 ? -8.417 -9.688 -12.929 1.00 92.81 96 ALA A C 1
ATOM 742 O O . ALA A 1 96 ? -9.030 -10.592 -12.371 1.00 92.81 96 ALA A O 1
ATOM 743 N N . ASP A 1 97 ? -7.194 -9.870 -13.436 1.00 94.44 97 ASP A N 1
ATOM 744 C CA . ASP A 1 97 ? -6.463 -11.148 -13.456 1.00 94.44 97 ASP A CA 1
ATOM 745 C C . ASP A 1 97 ? -6.318 -11.748 -12.054 1.00 94.44 97 ASP A C 1
ATOM 747 O O . ASP A 1 97 ? -6.494 -12.948 -11.841 1.00 94.44 97 ASP A O 1
ATOM 751 N N . LEU A 1 98 ? -5.992 -10.896 -11.080 1.00 94.44 98 LEU A N 1
ATOM 752 C CA . LEU A 1 98 ? -5.821 -11.286 -9.683 1.00 94.44 98 LEU A CA 1
ATOM 753 C C . LEU A 1 98 ? -7.152 -11.396 -8.931 1.00 94.44 98 LEU A C 1
ATOM 755 O O . LEU A 1 98 ? -7.145 -11.716 -7.744 1.00 94.44 98 LEU A O 1
ATOM 759 N N . ASN A 1 99 ? -8.282 -11.129 -9.594 1.00 95.12 99 ASN A N 1
ATOM 760 C CA . ASN A 1 99 ? -9.617 -11.107 -9.002 1.00 95.12 99 ASN A CA 1
ATOM 761 C C . ASN A 1 99 ? -9.667 -10.295 -7.697 1.00 95.12 99 ASN A C 1
ATOM 763 O O . ASN A 1 99 ? -10.343 -10.682 -6.744 1.00 95.12 99 ASN A O 1
ATOM 767 N N . LEU A 1 100 ? -8.944 -9.168 -7.626 1.00 92.94 100 LEU A N 1
ATOM 768 C CA . LEU A 1 100 ? -8.778 -8.441 -6.363 1.00 92.94 100 LEU A CA 1
ATOM 769 C C . LEU A 1 100 ? -10.104 -7.931 -5.820 1.00 92.94 100 LEU A C 1
ATOM 771 O O . LEU A 1 100 ? -10.323 -7.998 -4.619 1.00 92.94 100 LEU A O 1
ATOM 775 N N . LEU A 1 101 ? -11.002 -7.465 -6.689 1.00 91.94 101 LEU A N 1
ATOM 776 C CA . LEU A 1 101 ? -12.323 -6.999 -6.267 1.00 91.94 101 LEU A CA 1
ATOM 777 C C . LEU A 1 101 ? -13.137 -8.138 -5.641 1.00 91.94 101 LEU A C 1
ATOM 779 O O . LEU A 1 101 ? -13.712 -7.961 -4.568 1.00 91.94 101 LEU A O 1
ATOM 783 N N . THR A 1 102 ? -13.105 -9.323 -6.250 1.00 94.56 102 THR A N 1
ATOM 784 C CA . THR A 1 102 ? -13.753 -10.525 -5.715 1.00 94.56 102 THR A CA 1
ATOM 785 C C . THR A 1 102 ? -13.142 -10.920 -4.374 1.00 94.56 102 THR A C 1
ATOM 787 O O . THR A 1 102 ? -13.869 -11.053 -3.396 1.00 94.56 102 THR A O 1
ATOM 790 N N . LEU A 1 103 ? -11.810 -10.987 -4.278 1.00 92.94 103 LEU A N 1
ATOM 791 C CA . LEU A 1 103 ? -11.115 -11.304 -3.028 1.00 92.94 103 LEU A CA 1
ATOM 792 C C . LEU A 1 103 ? -11.377 -10.262 -1.934 1.00 92.94 103 LEU A C 1
ATOM 794 O O . LEU A 1 103 ? -11.533 -10.616 -0.769 1.00 92.94 103 LEU A O 1
ATOM 798 N N . THR A 1 104 ? -11.462 -8.974 -2.276 1.00 89.62 104 THR A N 1
ATOM 799 C CA . THR A 1 104 ? -11.791 -7.924 -1.300 1.00 89.62 104 THR A CA 1
ATOM 800 C C . THR A 1 104 ? -13.216 -8.060 -0.774 1.00 89.62 104 THR A C 1
ATOM 802 O O . THR A 1 104 ? -13.429 -7.881 0.424 1.00 89.62 104 THR A O 1
ATOM 805 N N . ALA A 1 105 ? -14.171 -8.439 -1.629 1.00 90.69 105 ALA A N 1
ATOM 806 C CA . ALA A 1 105 ? -15.544 -8.701 -1.220 1.00 90.69 105 ALA A CA 1
ATOM 807 C C . ALA A 1 105 ? -15.635 -9.964 -0.346 1.00 90.69 105 ALA A C 1
ATOM 809 O O . ALA A 1 105 ? -16.217 -9.921 0.735 1.00 90.69 105 ALA A O 1
ATOM 810 N N . GLU A 1 106 ? -14.996 -11.059 -0.763 1.00 93.31 106 GLU A N 1
ATOM 811 C CA . GLU A 1 106 ? -15.002 -12.343 -0.047 1.00 93.31 106 GLU A CA 1
ATOM 812 C C . GLU A 1 106 ? -14.237 -12.297 1.280 1.00 93.31 106 GLU A C 1
ATOM 814 O O . GLU A 1 106 ? -14.602 -12.983 2.231 1.00 93.31 106 GLU A O 1
ATOM 819 N N . SER A 1 107 ? -13.197 -11.466 1.378 1.00 91.31 107 SER A N 1
ATOM 820 C CA . SER A 1 107 ? -12.423 -11.305 2.615 1.00 91.31 107 SER A CA 1
ATOM 821 C C . SER A 1 107 ? -13.202 -10.634 3.754 1.00 91.31 107 SER A C 1
ATOM 823 O O . SER A 1 107 ? -12.707 -10.594 4.879 1.00 91.31 107 SER A O 1
ATOM 825 N N . GLY A 1 108 ? -14.394 -10.086 3.486 1.00 89.75 108 GLY A N 1
ATOM 826 C CA . GLY A 1 108 ? -15.174 -9.340 4.478 1.00 89.75 108 GLY A CA 1
ATOM 827 C C . GLY A 1 108 ? -14.575 -7.972 4.816 1.00 89.75 108 GLY A C 1
ATOM 828 O O . GLY A 1 108 ? -14.968 -7.347 5.799 1.00 89.75 108 GLY A O 1
ATOM 829 N N . LEU A 1 109 ? -13.629 -7.471 4.011 1.00 89.31 109 LEU A N 1
ATOM 830 C CA . LEU A 1 109 ? -12.987 -6.174 4.241 1.00 89.31 109 LEU A CA 1
ATOM 831 C C . LEU A 1 109 ? -14.005 -5.030 4.206 1.00 89.31 109 LEU A C 1
ATOM 833 O O . LEU A 1 109 ? -13.938 -4.121 5.030 1.00 89.31 109 LEU A O 1
ATOM 837 N N . LEU A 1 110 ? -14.967 -5.096 3.283 1.00 89.38 110 LEU A N 1
ATOM 838 C CA . LEU A 1 110 ? -16.037 -4.103 3.173 1.00 89.38 110 LEU A CA 1
ATOM 839 C C . LEU A 1 110 ? -16.933 -4.093 4.418 1.00 89.38 110 LEU A C 1
ATOM 841 O O . LEU A 1 110 ? -17.220 -3.023 4.943 1.00 89.38 110 LEU A O 1
ATOM 845 N N . GLU A 1 111 ? -17.288 -5.269 4.939 1.00 90.31 111 GLU A N 1
ATOM 846 C CA . GLU A 1 111 ? -18.076 -5.402 6.170 1.00 90.31 111 GLU A CA 1
ATOM 847 C C . GLU A 1 111 ? -17.296 -4.881 7.388 1.00 90.31 111 GLU A C 1
ATOM 849 O O . GLU A 1 111 ? -17.835 -4.146 8.216 1.00 90.31 111 GLU A O 1
ATOM 854 N N . ALA A 1 112 ? -15.994 -5.174 7.463 1.00 87.75 112 ALA A N 1
ATOM 855 C CA . ALA A 1 112 ? -15.124 -4.662 8.517 1.00 87.75 112 ALA A CA 1
ATOM 856 C C . ALA A 1 112 ? -14.989 -3.128 8.475 1.00 87.75 112 ALA A C 1
ATOM 858 O O . ALA A 1 112 ? -14.981 -2.489 9.528 1.00 87.75 112 ALA A O 1
ATOM 859 N N . LEU A 1 113 ? -14.902 -2.520 7.287 1.00 82.62 113 LEU A N 1
ATOM 860 C CA . LEU A 1 113 ? -14.874 -1.060 7.133 1.00 82.62 113 LEU A CA 1
ATOM 861 C C . LEU A 1 113 ? -16.230 -0.419 7.455 1.00 82.62 113 LEU A C 1
ATOM 863 O O . LEU A 1 113 ? -16.276 0.620 8.119 1.00 82.62 113 LEU A O 1
ATOM 867 N N . GLU A 1 114 ? -17.332 -1.045 7.048 1.00 86.44 114 GLU A N 1
ATOM 868 C CA . GLU A 1 114 ? -18.683 -0.576 7.360 1.00 86.44 114 GLU A CA 1
ATOM 869 C C . GLU A 1 114 ? -18.955 -0.618 8.870 1.00 86.44 114 GLU A C 1
ATOM 871 O O . GLU A 1 114 ? -19.455 0.358 9.432 1.00 86.44 114 GLU A O 1
ATOM 876 N N . ALA A 1 115 ? -18.505 -1.670 9.563 1.00 87.19 115 ALA A N 1
ATOM 877 C CA . ALA A 1 115 ? -18.551 -1.759 11.023 1.00 87.19 115 ALA A CA 1
ATOM 878 C C . ALA A 1 115 ? -17.750 -0.643 11.725 1.00 87.19 115 ALA A C 1
ATOM 880 O O . ALA A 1 115 ? -18.030 -0.303 12.876 1.00 87.19 115 ALA A O 1
ATOM 881 N N . LYS A 1 116 ? -16.768 -0.041 11.041 1.00 81.38 116 LYS A N 1
ATOM 882 C CA . LYS A 1 116 ? -16.025 1.143 11.510 1.00 81.38 116 LYS A CA 1
ATOM 883 C C . LYS A 1 116 ? -16.666 2.472 11.095 1.00 81.38 116 LYS A C 1
ATOM 885 O O . LYS A 1 116 ? -16.100 3.527 11.365 1.00 81.38 116 LYS A O 1
ATOM 890 N N . GLY A 1 117 ? -17.837 2.446 10.461 1.00 81.44 117 GLY A N 1
ATOM 891 C CA . GLY A 1 117 ? -18.569 3.640 10.034 1.00 81.44 117 GLY A CA 1
ATOM 892 C C . GLY A 1 117 ? -18.079 4.248 8.716 1.00 81.44 117 GLY A C 1
ATOM 893 O O . GLY A 1 117 ? -18.523 5.338 8.339 1.00 81.44 117 GLY A O 1
ATOM 894 N N . LEU A 1 118 ? -17.199 3.559 7.979 1.00 82.00 118 LEU A N 1
ATOM 895 C CA . LEU A 1 118 ? -16.801 3.954 6.626 1.00 82.00 118 LEU A CA 1
ATOM 896 C C . LEU A 1 118 ? -17.863 3.495 5.627 1.00 82.00 118 LEU A C 1
ATOM 898 O O . LEU A 1 118 ? -17.680 2.558 4.859 1.00 82.00 118 LEU A O 1
ATOM 902 N N . THR A 1 119 ? -19.008 4.171 5.669 1.00 86.75 119 THR A N 1
ATOM 903 C CA . THR A 1 119 ? -20.097 3.949 4.715 1.00 86.75 119 THR A CA 1
ATOM 904 C C . THR A 1 119 ? -19.822 4.663 3.393 1.00 86.75 119 THR A C 1
ATOM 906 O O . THR A 1 119 ? -19.050 5.626 3.333 1.00 86.75 119 THR A O 1
ATOM 909 N N . LEU A 1 120 ? -20.533 4.254 2.340 1.00 86.94 120 LEU A N 1
ATOM 910 C CA . LEU A 1 120 ? -20.500 4.911 1.029 1.00 86.94 120 LEU A CA 1
ATOM 911 C C . LEU A 1 120 ? -20.761 6.424 1.128 1.00 86.94 120 LEU A C 1
ATOM 913 O O . LEU A 1 120 ? -20.100 7.218 0.467 1.00 86.94 120 LEU A O 1
ATOM 917 N N . SER A 1 121 ? -21.675 6.823 2.019 1.00 87.50 121 SER A N 1
ATOM 918 C CA . SER A 1 121 ? -22.020 8.231 2.247 1.00 87.50 121 SER A CA 1
ATOM 919 C C . SER A 1 121 ? -20.865 9.045 2.843 1.00 87.50 121 SER A C 1
ATOM 921 O O . SER A 1 121 ? -20.741 10.244 2.591 1.00 87.50 121 SER A O 1
ATOM 923 N N . THR A 1 122 ? -19.996 8.402 3.626 1.00 85.06 122 THR A N 1
ATOM 924 C CA . THR A 1 122 ? -18.789 9.024 4.178 1.00 85.06 122 THR A CA 1
ATOM 925 C C . THR A 1 122 ? -17.718 9.141 3.095 1.00 85.06 122 THR A C 1
ATOM 927 O O . THR A 1 122 ? -17.072 10.180 2.986 1.00 85.06 122 THR A O 1
ATOM 930 N N . LEU A 1 123 ? -17.570 8.105 2.263 1.00 82.38 123 LEU A N 1
ATOM 931 C CA . LEU A 1 123 ? -16.660 8.086 1.114 1.00 82.38 123 LEU A CA 1
ATOM 932 C C . LEU A 1 123 ? -16.992 9.180 0.094 1.00 82.38 123 LEU A C 1
ATOM 934 O O . LEU A 1 123 ? -16.089 9.874 -0.360 1.00 82.38 123 LEU A O 1
ATOM 938 N N . GLU A 1 124 ? -18.273 9.400 -0.199 1.00 89.12 124 GLU A N 1
ATOM 939 C CA . GLU A 1 124 ? -18.717 10.475 -1.093 1.00 89.12 124 GLU A CA 1
ATOM 940 C C . GLU A 1 124 ? -18.345 11.865 -0.554 1.00 89.12 124 GLU A C 1
ATOM 942 O O . GLU A 1 124 ? -17.936 12.737 -1.315 1.00 89.12 124 GLU A O 1
ATOM 947 N N . LYS A 1 125 ? -18.395 12.063 0.771 1.00 89.88 125 LYS A N 1
ATOM 948 C CA . LYS A 1 125 ? -17.946 13.310 1.420 1.00 89.88 125 LYS A CA 1
ATOM 949 C C . LYS A 1 125 ? -16.424 13.446 1.478 1.00 89.88 125 LYS A C 1
ATOM 951 O O . LYS A 1 125 ? -15.916 14.562 1.510 1.00 89.88 125 LYS A O 1
ATOM 956 N N . LEU A 1 126 ? -15.702 12.329 1.521 1.00 81.88 126 LEU A N 1
ATOM 957 C CA . LEU A 1 126 ? -14.238 12.286 1.493 1.00 81.88 126 LEU A CA 1
ATOM 958 C C . LEU A 1 126 ? -13.679 12.540 0.094 1.00 81.88 126 LEU A C 1
ATOM 960 O O . LEU A 1 126 ? -12.565 13.039 -0.017 1.00 81.88 126 LEU A O 1
ATOM 964 N N . LEU A 1 127 ? -14.438 12.227 -0.955 1.00 86.44 127 LEU A N 1
ATOM 965 C CA . LEU A 1 127 ? -14.026 12.402 -2.343 1.00 86.44 127 LEU A CA 1
ATOM 966 C C . LEU A 1 127 ? -13.617 13.852 -2.677 1.00 86.44 127 LEU A C 1
ATOM 968 O O . LEU A 1 127 ? -12.488 14.021 -3.132 1.00 86.44 127 LEU A O 1
ATOM 972 N N . PRO A 1 128 ? -14.406 14.904 -2.367 1.00 89.44 128 PRO A N 1
ATOM 973 C CA . PRO A 1 128 ? -13.971 16.284 -2.596 1.00 89.44 128 PRO A CA 1
ATOM 974 C C . PRO A 1 128 ? -12.749 16.673 -1.748 1.00 89.44 128 PRO A C 1
ATOM 976 O O . PRO A 1 128 ? -11.868 17.372 -2.231 1.00 89.44 128 PRO A O 1
ATOM 979 N N . VAL A 1 129 ? -12.621 16.165 -0.515 1.00 82.88 129 VAL A N 1
ATOM 980 C CA . VAL A 1 129 ? -11.427 16.417 0.320 1.00 82.88 129 VAL A CA 1
ATOM 981 C C . VAL A 1 129 ? -10.183 15.760 -0.286 1.00 82.88 129 VAL A C 1
ATOM 983 O O . VAL A 1 129 ? -9.098 16.337 -0.272 1.00 82.88 129 VAL A O 1
ATOM 986 N N . ALA A 1 130 ? -10.323 14.551 -0.831 1.00 76.69 130 ALA A N 1
ATOM 987 C CA . ALA A 1 130 ? -9.247 13.849 -1.519 1.00 76.69 130 ALA A CA 1
ATOM 988 C C . ALA A 1 130 ? -8.854 14.550 -2.832 1.00 76.69 130 ALA A C 1
ATOM 990 O O . ALA A 1 130 ? -7.669 14.579 -3.176 1.00 76.69 130 ALA A O 1
ATOM 991 N N . GLU A 1 131 ? -9.820 15.135 -3.544 1.00 85.31 131 GLU A N 1
ATOM 992 C CA . GLU A 1 131 ? -9.576 15.992 -4.709 1.00 85.31 131 GLU A CA 1
ATOM 993 C C . GLU A 1 131 ? -8.817 17.268 -4.324 1.00 85.31 131 GLU A C 1
ATOM 995 O O . GLU A 1 131 ? -7.785 17.552 -4.934 1.00 85.31 131 GLU A O 1
ATOM 1000 N N . ASP A 1 132 ? -9.244 17.969 -3.269 1.00 84.31 132 ASP A N 1
ATOM 1001 C CA . ASP A 1 132 ? -8.577 19.173 -2.751 1.00 84.31 132 ASP A CA 1
ATOM 1002 C C . ASP A 1 132 ? -7.140 18.887 -2.279 1.00 84.31 132 ASP A C 1
ATOM 1004 O O . ASP A 1 132 ? -6.233 19.700 -2.465 1.00 84.31 132 ASP A O 1
ATOM 1008 N N . LEU A 1 133 ? -6.907 17.701 -1.707 1.00 78.44 133 LEU A N 1
ATOM 1009 C CA . LEU A 1 133 ? -5.577 17.213 -1.325 1.00 78.44 133 LEU A CA 1
ATOM 1010 C C . LEU A 1 133 ? -4.723 16.768 -2.525 1.00 78.44 133 LEU A C 1
ATOM 1012 O O . LEU A 1 133 ? -3.551 16.428 -2.353 1.00 78.44 133 LEU A O 1
ATOM 1016 N N . GLY A 1 134 ? -5.280 16.741 -3.737 1.00 79.88 134 GLY A N 1
ATOM 1017 C CA . GLY A 1 134 ? -4.574 16.322 -4.945 1.00 79.88 134 GLY A CA 1
ATOM 1018 C C . GLY A 1 134 ? -4.288 14.820 -5.009 1.00 79.88 134 GLY A C 1
ATOM 1019 O O . GLY A 1 134 ? -3.423 14.399 -5.780 1.00 79.88 134 GLY A O 1
ATOM 1020 N N . ALA A 1 135 ? -5.005 13.991 -4.242 1.00 82.81 135 ALA A N 1
ATOM 1021 C CA . ALA A 1 135 ? -4.838 12.537 -4.268 1.00 82.81 135 ALA A CA 1
ATOM 1022 C C . ALA A 1 135 ? -5.129 11.958 -5.666 1.00 82.81 135 ALA A C 1
ATOM 1024 O O . ALA A 1 135 ? -4.397 11.090 -6.144 1.00 82.81 135 ALA A O 1
AT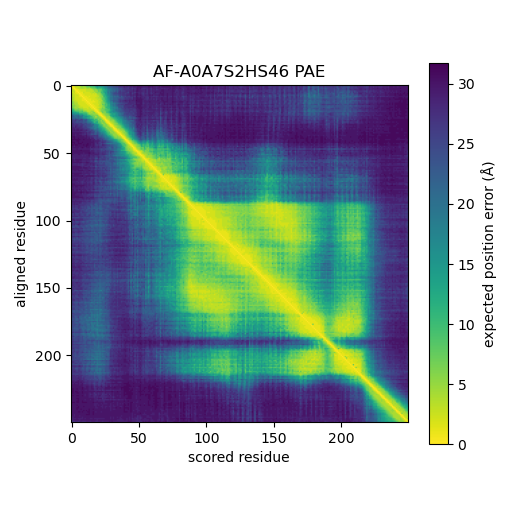OM 1025 N N . LEU A 1 136 ? -6.136 12.494 -6.370 1.00 80.81 136 LEU A N 1
ATOM 1026 C CA . LEU A 1 136 ? -6.414 12.123 -7.764 1.00 80.81 136 LEU A CA 1
ATOM 1027 C C . LEU A 1 136 ? -5.256 12.498 -8.701 1.00 80.81 136 LEU A C 1
ATOM 1029 O O . LEU A 1 136 ? -4.882 11.706 -9.568 1.00 80.81 136 LEU A O 1
ATOM 1033 N N . SER A 1 137 ? -4.645 13.666 -8.502 1.00 81.88 137 SER A N 1
ATOM 1034 C CA . SER A 1 137 ? -3.495 14.129 -9.290 1.00 81.88 137 SER A CA 1
ATOM 1035 C C . SER A 1 137 ? -2.249 13.268 -9.053 1.00 81.88 137 SER A C 1
ATOM 1037 O O . SER A 1 137 ? -1.481 13.019 -9.982 1.00 81.88 137 SER A O 1
ATOM 1039 N N . LEU A 1 138 ? -2.068 12.755 -7.831 1.00 79.56 138 LEU A N 1
ATOM 1040 C CA . LEU A 1 138 ? -1.000 11.810 -7.488 1.00 79.56 138 LEU A CA 1
ATOM 1041 C C . LEU A 1 138 ? -1.152 10.480 -8.238 1.00 79.56 138 LEU A C 1
ATOM 1043 O O . LEU A 1 138 ? -0.171 9.979 -8.781 1.00 79.56 138 LEU A O 1
ATOM 1047 N N . ILE A 1 139 ? -2.370 9.939 -8.338 1.00 76.75 139 ILE A N 1
ATOM 1048 C CA . ILE A 1 139 ? -2.638 8.676 -9.055 1.00 76.75 139 ILE A CA 1
ATOM 1049 C C . ILE A 1 139 ? -2.409 8.824 -10.566 1.00 76.75 139 ILE A C 1
ATOM 1051 O O . ILE A 1 139 ? -2.051 7.858 -11.239 1.00 76.75 139 ILE A O 1
ATOM 1055 N N . GLN A 1 140 ? -2.589 10.024 -11.124 1.00 80.19 140 GLN A N 1
ATOM 1056 C CA . GLN A 1 140 ? -2.337 10.283 -12.544 1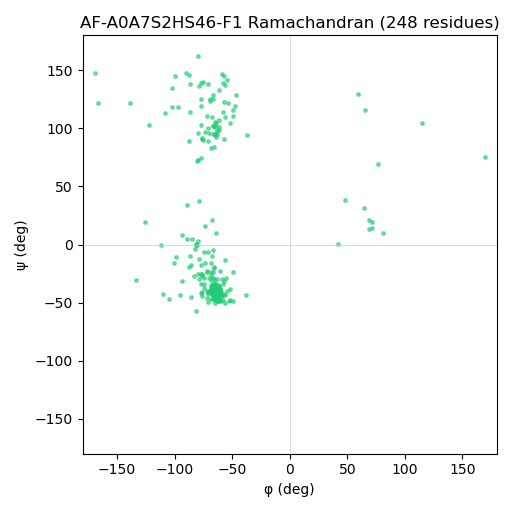.00 80.19 140 GLN A CA 1
ATOM 1057 C C . GLN A 1 140 ? -0.845 10.333 -12.898 1.00 80.19 140 GLN A C 1
ATOM 1059 O O . GLN A 1 140 ? -0.505 10.198 -14.074 1.00 80.19 140 GLN A O 1
ATOM 1064 N N . ASN A 1 141 ? 0.048 10.473 -11.915 1.00 83.19 141 ASN A N 1
ATOM 1065 C CA . ASN A 1 141 ? 1.482 10.536 -12.162 1.00 83.19 141 ASN A CA 1
ATOM 1066 C C . ASN A 1 141 ? 2.016 9.165 -12.641 1.00 83.19 141 ASN A C 1
ATOM 1068 O O . ASN A 1 141 ? 1.849 8.167 -11.931 1.00 83.19 141 ASN A O 1
ATOM 1072 N N . PRO A 1 142 ? 2.697 9.089 -13.802 1.00 78.31 142 PRO A N 1
ATOM 1073 C CA . PRO A 1 142 ? 3.230 7.830 -14.329 1.00 78.31 142 PRO A CA 1
ATOM 1074 C C . PRO A 1 142 ? 4.219 7.159 -13.367 1.00 78.31 142 PRO A C 1
ATOM 1076 O O . PRO A 1 142 ? 4.278 5.936 -13.304 1.00 78.31 142 PRO A O 1
ATOM 1079 N N . ILE A 1 143 ? 4.942 7.935 -12.552 1.00 79.81 143 ILE A N 1
ATOM 1080 C CA . ILE A 1 143 ? 5.863 7.399 -11.539 1.00 79.81 143 ILE A CA 1
ATOM 1081 C C . ILE A 1 143 ? 5.087 6.626 -10.469 1.00 79.81 143 ILE A C 1
ATOM 1083 O O . ILE A 1 143 ? 5.486 5.533 -10.078 1.00 79.81 143 ILE A O 1
ATOM 1087 N N . VAL A 1 144 ? 3.953 7.165 -10.018 1.00 79.19 144 VAL A N 1
ATOM 1088 C CA . VAL A 1 144 ? 3.093 6.501 -9.031 1.00 79.19 144 VAL A CA 1
ATOM 1089 C C . VAL A 1 144 ? 2.494 5.236 -9.641 1.00 79.19 144 VAL A C 1
ATOM 1091 O O . VAL A 1 144 ? 2.585 4.167 -9.045 1.00 79.19 144 VAL A O 1
ATOM 1094 N N . LYS A 1 145 ? 1.965 5.303 -10.866 1.00 81.12 145 LYS A N 1
ATOM 1095 C CA . LYS A 1 145 ? 1.407 4.119 -11.537 1.00 81.12 145 LYS A CA 1
ATOM 1096 C C . LYS A 1 145 ? 2.438 3.011 -11.736 1.00 81.12 145 LYS A C 1
ATOM 1098 O O . LYS A 1 145 ? 2.147 1.856 -11.464 1.00 81.12 145 LYS A O 1
ATOM 1103 N N . ASN A 1 146 ? 3.647 3.354 -12.154 1.00 81.75 146 ASN A N 1
ATOM 1104 C CA . ASN A 1 146 ? 4.632 2.349 -12.532 1.00 81.75 146 ASN A CA 1
ATOM 1105 C C . ASN A 1 146 ? 5.479 1.838 -11.362 1.00 81.75 146 ASN A C 1
ATOM 1107 O O . ASN A 1 146 ? 6.066 0.765 -11.464 1.00 81.75 146 ASN A O 1
ATOM 1111 N N . LEU A 1 147 ? 5.547 2.580 -10.253 1.00 82.31 147 LEU A N 1
ATOM 1112 C CA . LEU A 1 147 ? 6.368 2.212 -9.097 1.00 82.31 147 LEU A CA 1
ATOM 1113 C C . LEU A 1 147 ? 5.524 1.790 -7.894 1.00 82.31 147 LEU A C 1
ATOM 1115 O O . LEU A 1 147 ? 5.839 0.802 -7.237 1.00 82.31 147 LEU A O 1
ATOM 1119 N N . ILE A 1 148 ? 4.438 2.513 -7.619 1.00 82.31 148 ILE A N 1
ATOM 1120 C CA . ILE A 1 148 ? 3.573 2.258 -6.466 1.00 82.31 148 ILE A CA 1
ATOM 1121 C C . ILE A 1 148 ? 2.535 1.185 -6.813 1.00 82.31 148 ILE A C 1
ATOM 1123 O O . ILE A 1 148 ? 2.373 0.240 -6.046 1.00 82.31 148 ILE A O 1
ATOM 1127 N N . ALA A 1 149 ? 1.881 1.261 -7.978 1.00 85.31 149 ALA A N 1
ATOM 1128 C CA . ALA A 1 149 ? 0.840 0.291 -8.328 1.00 85.31 149 ALA A CA 1
ATOM 1129 C C . ALA A 1 149 ? 1.313 -1.178 -8.336 1.00 85.31 149 ALA A C 1
ATOM 1131 O O . ALA A 1 149 ? 0.643 -1.974 -7.682 1.00 85.31 149 ALA A O 1
ATOM 1132 N N . PRO A 1 150 ? 2.447 -1.577 -8.954 1.00 85.56 150 PRO A N 1
ATOM 1133 C CA . PRO A 1 150 ? 2.898 -2.971 -8.873 1.00 85.56 150 PRO A CA 1
ATOM 1134 C C . PRO A 1 150 ? 3.220 -3.396 -7.435 1.00 85.56 150 PRO A C 1
ATOM 1136 O O . PRO A 1 150 ? 2.928 -4.522 -7.039 1.00 85.56 150 PRO A O 1
ATOM 1139 N N . LEU A 1 151 ? 3.752 -2.477 -6.625 1.00 86.88 151 LEU A N 1
ATOM 1140 C CA . LEU A 1 151 ? 4.123 -2.746 -5.238 1.00 86.88 151 LEU A CA 1
ATOM 1141 C C . LEU A 1 151 ? 2.907 -2.917 -4.314 1.00 86.88 151 LEU A C 1
ATOM 1143 O O . LEU A 1 151 ? 3.026 -3.560 -3.277 1.00 86.88 151 LEU A O 1
ATOM 1147 N N . LEU A 1 152 ? 1.743 -2.374 -4.683 1.00 85.50 152 LEU A N 1
ATOM 1148 C CA . LEU A 1 152 ? 0.483 -2.574 -3.961 1.00 85.50 152 LEU A CA 1
ATOM 1149 C C . LEU A 1 152 ? -0.366 -3.710 -4.534 1.00 85.50 152 LEU A C 1
ATOM 1151 O O . LEU A 1 152 ? -0.922 -4.487 -3.766 1.00 85.50 152 LEU A O 1
ATOM 1155 N N . ILE A 1 153 ? -0.481 -3.806 -5.859 1.00 90.19 153 ILE A N 1
ATOM 1156 C CA . ILE A 1 153 ? -1.424 -4.704 -6.544 1.00 90.19 153 ILE A CA 1
ATOM 1157 C C . ILE A 1 153 ? -0.937 -6.150 -6.510 1.00 90.19 153 ILE A C 1
ATOM 1159 O O . ILE A 1 153 ? -1.720 -7.050 -6.220 1.00 90.19 153 ILE A O 1
ATOM 1163 N N . GLU A 1 154 ? 0.346 -6.397 -6.772 1.00 89.94 154 GLU A N 1
ATOM 1164 C CA . GLU A 1 154 ? 0.870 -7.764 -6.839 1.00 89.94 154 GLU A CA 1
ATOM 1165 C C . GLU A 1 154 ? 0.872 -8.494 -5.488 1.00 89.94 154 GLU A C 1
ATOM 1167 O O . GLU A 1 154 ? 0.448 -9.651 -5.451 1.00 89.94 154 GLU A O 1
ATOM 1172 N N . PRO A 1 155 ? 1.269 -7.868 -4.359 1.00 89.94 155 PRO A N 1
ATOM 1173 C CA . PRO A 1 155 ? 1.168 -8.516 -3.056 1.00 89.94 155 PRO A CA 1
ATOM 1174 C C . PRO A 1 155 ? -0.233 -8.423 -2.435 1.00 89.94 155 PRO A C 1
ATOM 1176 O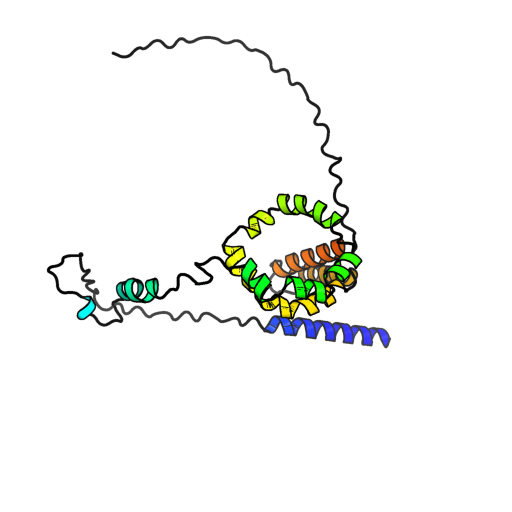 O . PRO A 1 155 ? -0.446 -9.007 -1.371 1.00 89.94 155 PRO A O 1
ATOM 1179 N N . ALA A 1 156 ? -1.195 -7.729 -3.060 1.00 90.00 156 ALA A N 1
ATOM 1180 C CA . ALA A 1 156 ? -2.527 -7.533 -2.488 1.00 90.00 156 ALA A CA 1
ATOM 1181 C C . ALA A 1 156 ? -3.205 -8.844 -2.047 1.00 90.00 156 ALA A C 1
ATOM 1183 O O . ALA A 1 156 ? -3.633 -8.889 -0.894 1.00 90.00 156 ALA A O 1
ATOM 1184 N N . PRO A 1 157 ? -3.249 -9.936 -2.845 1.00 90.38 157 PRO A N 1
ATOM 1185 C CA . PRO A 1 157 ? -3.924 -11.169 -2.426 1.00 90.38 157 PRO A CA 1
ATOM 1186 C C . PRO A 1 157 ? -3.369 -11.752 -1.120 1.00 90.38 157 PRO A C 1
ATOM 1188 O O . PRO A 1 157 ? -4.118 -12.295 -0.313 1.00 90.38 157 PRO A O 1
ATOM 1191 N N . LEU A 1 158 ? -2.060 -11.605 -0.891 1.00 92.00 158 LEU A N 1
ATOM 1192 C CA . LEU A 1 158 ? -1.392 -12.077 0.321 1.00 92.00 158 LEU A CA 1
ATOM 1193 C C . LEU A 1 158 ? -1.643 -11.147 1.517 1.00 92.00 158 LEU A C 1
ATOM 1195 O O . LEU A 1 158 ? -1.723 -11.606 2.655 1.00 92.00 158 LEU A O 1
ATOM 1199 N N . LEU A 1 159 ? -1.756 -9.842 1.266 1.00 88.69 159 LEU A N 1
ATOM 1200 C CA . LEU A 1 159 ? -1.934 -8.828 2.303 1.00 88.69 159 LEU A CA 1
ATOM 1201 C C . LEU A 1 159 ? -3.392 -8.672 2.746 1.00 88.69 159 LEU A C 1
ATOM 1203 O O . LEU A 1 159 ? -3.620 -8.293 3.893 1.00 88.69 159 LEU A O 1
ATOM 1207 N N . LEU A 1 160 ? -4.370 -8.977 1.886 1.00 89.88 160 LEU A N 1
ATOM 1208 C CA . LEU A 1 160 ? -5.797 -8.788 2.172 1.00 89.88 160 LEU A CA 1
ATOM 1209 C C . LEU A 1 160 ? -6.253 -9.434 3.493 1.00 89.88 160 LEU A C 1
ATOM 1211 O O . LEU A 1 160 ? -6.841 -8.716 4.304 1.00 89.88 160 LEU A O 1
ATOM 1215 N N . PRO A 1 161 ? -5.938 -10.711 3.800 1.00 87.94 161 PRO A N 1
ATOM 1216 C CA . PRO A 1 161 ? -6.323 -11.305 5.083 1.00 87.94 161 PRO A CA 1
ATOM 1217 C C . PRO A 1 161 ? -5.712 -10.565 6.282 1.00 87.94 161 PRO A C 1
ATOM 1219 O O . PRO A 1 161 ? -6.368 -10.351 7.303 1.00 87.94 161 PRO A O 1
ATOM 1222 N N . GLY A 1 162 ? -4.458 -10.120 6.141 1.00 87.19 162 GLY A N 1
ATOM 1223 C CA . GLY A 1 162 ? -3.769 -9.322 7.152 1.00 87.19 162 GLY A CA 1
ATOM 1224 C C . GLY A 1 162 ? -4.427 -7.958 7.354 1.00 87.19 162 GLY A C 1
ATOM 1225 O O . GLY A 1 162 ? -4.641 -7.546 8.492 1.00 87.19 162 GLY A O 1
ATOM 1226 N N . LEU A 1 163 ? -4.821 -7.286 6.273 1.00 84.88 163 LEU A N 1
ATOM 1227 C CA . LEU A 1 163 ? -5.500 -5.991 6.328 1.00 84.88 163 LEU A CA 1
ATOM 1228 C C . LEU A 1 163 ? -6.856 -6.079 7.026 1.00 84.88 163 LEU A C 1
ATOM 1230 O O . LEU A 1 163 ? -7.163 -5.211 7.838 1.00 84.88 163 LEU A O 1
ATOM 1234 N N . VAL A 1 164 ? -7.634 -7.137 6.780 1.00 87.06 164 VAL A N 1
ATOM 1235 C CA . VAL A 1 164 ? -8.900 -7.363 7.495 1.00 87.06 164 VAL A CA 1
ATOM 1236 C C . VAL A 1 164 ? -8.642 -7.497 8.993 1.00 87.06 164 VAL A C 1
ATOM 1238 O O . VAL A 1 164 ? -9.263 -6.793 9.788 1.00 87.06 164 VAL A O 1
ATOM 1241 N N . SER A 1 165 ? -7.660 -8.314 9.388 1.00 87.25 165 SER A N 1
ATOM 1242 C CA . SER A 1 165 ? -7.301 -8.454 10.804 1.00 87.25 165 SER A CA 1
ATOM 1243 C C . SER A 1 165 ? -6.862 -7.122 11.423 1.00 87.25 165 SER A C 1
ATOM 1245 O O . SER A 1 165 ? -7.291 -6.784 12.525 1.00 87.25 165 SER A O 1
ATOM 1247 N N . LEU A 1 166 ? -6.103 -6.313 10.681 1.00 85.12 166 LEU A N 1
ATOM 1248 C CA . LEU A 1 166 ? -5.640 -5.004 11.124 1.00 85.12 166 LEU A CA 1
ATOM 1249 C C . LEU A 1 166 ? -6.811 -4.025 11.302 1.00 85.12 166 LEU A C 1
ATOM 1251 O O . LEU A 1 166 ? -6.890 -3.358 12.327 1.00 85.12 166 LEU A O 1
ATOM 1255 N N . ILE A 1 167 ? -7.752 -3.976 10.355 1.00 84.12 167 ILE A N 1
ATOM 1256 C CA . ILE A 1 167 ? -8.946 -3.114 10.418 1.00 84.12 167 ILE A CA 1
ATOM 1257 C C . ILE A 1 167 ? -9.852 -3.506 11.587 1.00 84.12 167 ILE A C 1
ATOM 1259 O O . ILE A 1 167 ? -10.431 -2.636 12.236 1.00 84.12 167 ILE A O 1
ATOM 1263 N N . THR A 1 168 ? -9.964 -4.800 11.900 1.00 84.81 168 THR A N 1
ATOM 1264 C CA . THR A 1 168 ? -10.777 -5.247 13.042 1.00 84.81 168 THR A CA 1
ATOM 1265 C C . THR A 1 168 ? -10.201 -4.834 14.393 1.00 84.81 168 THR A C 1
ATOM 1267 O O . THR A 1 168 ? -10.938 -4.815 15.383 1.00 84.81 168 THR A O 1
ATOM 1270 N N . LEU A 1 169 ? -8.925 -4.431 14.456 1.00 85.19 169 LEU A N 1
ATOM 1271 C CA . LEU A 1 169 ? -8.338 -3.962 15.702 1.00 85.19 169 LEU A CA 1
ATOM 1272 C C . LEU A 1 169 ? -9.108 -2.749 16.256 1.00 85.19 169 LEU A C 1
ATOM 1274 O O . LEU A 1 169 ? -9.663 -1.931 15.508 1.00 85.19 169 LEU A O 1
ATOM 1278 N N . PRO A 1 170 ? -9.185 -2.611 17.588 1.00 83.81 170 PRO A N 1
ATOM 1279 C CA . PRO A 1 170 ? -9.737 -1.417 18.210 1.00 83.81 170 PRO A CA 1
ATOM 1280 C C . PRO A 1 170 ? -8.976 -0.164 17.759 1.00 83.81 170 PRO A C 1
ATOM 1282 O O . PRO A 1 170 ? -7.755 -0.193 17.624 1.00 83.81 170 PRO A O 1
ATOM 1285 N N . SER A 1 171 ? -9.674 0.966 17.611 1.00 81.75 171 SER A N 1
ATOM 1286 C CA . SER A 1 171 ? -9.057 2.263 17.269 1.00 81.75 171 SER A CA 1
ATOM 1287 C C . SER A 1 171 ? -7.948 2.667 18.249 1.00 81.75 171 SER A C 1
ATOM 1289 O O . SER A 1 171 ? -6.972 3.308 17.863 1.00 81.75 171 SER A O 1
ATOM 1291 N N . GLN A 1 172 ? -8.070 2.215 19.501 1.00 84.50 172 GLN A N 1
ATOM 1292 C CA . GLN A 1 172 ? -7.071 2.362 20.558 1.00 84.50 172 GLN A CA 1
ATOM 1293 C C . GLN A 1 172 ? -5.711 1.767 20.190 1.00 84.50 172 GLN A C 1
ATOM 1295 O O . GLN A 1 172 ? -4.696 2.277 20.644 1.00 84.50 172 GLN A O 1
ATOM 1300 N N . PHE A 1 173 ? -5.670 0.706 19.379 1.00 85.75 173 PHE A N 1
ATOM 1301 C CA . PHE A 1 173 ? -4.411 0.118 18.938 1.00 85.75 173 PHE A CA 1
ATOM 1302 C C . PHE A 1 173 ? -3.643 1.109 18.064 1.00 85.75 173 PHE A C 1
ATOM 1304 O O . PHE A 1 173 ? -2.496 1.419 18.354 1.00 85.75 173 PHE A O 1
ATOM 1311 N N . PHE A 1 174 ? -4.298 1.689 17.057 1.00 84.94 174 PHE A N 1
ATOM 1312 C CA . PHE A 1 174 ? -3.665 2.655 16.160 1.00 84.94 174 PHE A CA 1
ATOM 1313 C C . PHE A 1 174 ? -3.256 3.944 16.877 1.00 84.94 174 PHE A C 1
ATOM 1315 O O . PHE A 1 174 ? -2.152 4.437 16.655 1.00 84.94 174 PHE A O 1
ATOM 1322 N N . THR A 1 175 ? -4.092 4.462 17.784 1.00 85.00 175 THR A N 1
ATOM 1323 C CA . THR A 1 175 ? -3.722 5.646 18.572 1.00 85.00 175 THR A CA 1
ATOM 1324 C C . THR A 1 175 ? -2.578 5.353 19.535 1.00 85.00 175 THR A C 1
ATOM 1326 O O . THR A 1 175 ? -1.655 6.156 19.617 1.00 85.00 175 THR A O 1
ATOM 1329 N N . LEU A 1 176 ? -2.590 4.208 20.226 1.00 85.12 176 LEU A N 1
ATOM 1330 C CA . LEU A 1 176 ? -1.522 3.820 21.147 1.00 85.12 176 LEU A CA 1
ATOM 1331 C C . LEU A 1 176 ? -0.217 3.587 20.392 1.00 85.12 176 LEU A C 1
ATOM 1333 O O . LEU A 1 176 ? 0.806 4.118 20.805 1.00 85.12 176 LEU A O 1
ATOM 1337 N N . THR A 1 177 ? -0.239 2.868 19.270 1.00 82.75 177 THR A N 1
ATOM 1338 C CA . THR A 1 177 ? 0.944 2.670 18.424 1.00 82.75 177 THR A CA 1
ATOM 1339 C C . THR A 1 177 ? 1.468 3.997 17.888 1.00 82.75 177 THR A C 1
ATOM 1341 O O . THR A 1 177 ? 2.667 4.245 17.964 1.00 82.75 177 THR A O 1
ATOM 1344 N N . GLY A 1 178 ? 0.593 4.879 17.405 1.00 82.31 178 GLY A N 1
ATOM 1345 C CA . GLY A 1 178 ? 0.989 6.202 16.929 1.00 82.31 178 GLY A CA 1
ATOM 1346 C C . GLY A 1 178 ? 1.613 7.061 18.031 1.00 82.31 178 GLY A C 1
ATOM 1347 O O . GLY A 1 178 ? 2.689 7.620 17.839 1.00 82.31 178 GLY A O 1
ATOM 1348 N N . VAL A 1 179 ? 1.000 7.098 19.217 1.00 84.06 179 VAL A N 1
ATOM 1349 C CA . VAL A 1 179 ? 1.546 7.799 20.391 1.00 84.06 179 VAL A CA 1
ATOM 1350 C C . VAL A 1 179 ? 2.857 7.170 20.849 1.00 84.06 179 VAL A C 1
ATOM 1352 O O . VAL A 1 179 ? 3.782 7.898 21.181 1.00 84.06 179 VAL A O 1
ATOM 1355 N N . ALA A 1 180 ? 2.973 5.843 20.840 1.00 84.19 180 ALA A N 1
ATOM 1356 C CA . ALA A 1 180 ? 4.198 5.147 21.209 1.00 84.19 180 ALA A CA 1
ATOM 1357 C C . ALA A 1 180 ? 5.342 5.467 20.239 1.00 84.19 180 ALA A C 1
ATOM 1359 O O . ALA A 1 180 ? 6.454 5.706 20.694 1.00 84.19 180 ALA A O 1
ATOM 1360 N N . LEU A 1 181 ? 5.072 5.529 18.930 1.00 83.38 181 LEU A N 1
ATOM 1361 C CA . LEU A 1 181 ? 6.054 5.926 17.916 1.00 83.38 181 LEU A CA 1
ATOM 1362 C C . LEU A 1 181 ? 6.501 7.380 18.099 1.00 83.38 181 LEU A C 1
ATOM 1364 O O . LEU A 1 181 ? 7.698 7.648 18.083 1.00 83.38 181 LEU A O 1
ATOM 1368 N N . LEU A 1 182 ? 5.562 8.299 18.344 1.00 83.06 182 LEU A N 1
ATOM 1369 C CA . LEU A 1 182 ? 5.881 9.703 18.627 1.00 83.06 182 LEU A CA 1
ATOM 1370 C C . LEU A 1 182 ? 6.628 9.873 19.957 1.00 83.06 182 LEU A C 1
ATOM 1372 O O . LEU A 1 182 ? 7.527 10.700 20.055 1.00 83.06 182 LEU A O 1
ATOM 1376 N N . ALA A 1 183 ? 6.290 9.084 20.978 1.00 81.75 183 ALA A N 1
ATOM 1377 C CA . ALA A 1 183 ? 7.001 9.077 22.252 1.00 81.75 183 ALA A CA 1
ATOM 1378 C C . ALA A 1 183 ? 8.419 8.503 22.105 1.00 81.75 183 ALA A C 1
ATOM 1380 O O . ALA A 1 183 ? 9.338 8.980 22.764 1.00 81.75 183 ALA A O 1
ATOM 1381 N N . LEU A 1 184 ? 8.615 7.509 21.233 1.00 80.38 184 LEU A N 1
ATOM 1382 C CA . LEU A 1 184 ? 9.941 6.976 20.910 1.00 80.38 184 LEU A CA 1
ATOM 1383 C C . LEU A 1 184 ? 10.810 8.006 20.179 1.00 80.38 184 LEU A C 1
ATOM 1385 O O . LEU A 1 184 ? 11.998 8.112 20.479 1.00 80.38 184 LEU A O 1
ATOM 1389 N N . ASP A 1 185 ? 10.208 8.757 19.254 1.00 78.44 185 ASP A N 1
ATOM 1390 C CA . ASP A 1 185 ? 10.857 9.863 18.543 1.00 78.44 185 ASP A CA 1
ATOM 1391 C C . ASP A 1 185 ? 11.239 10.987 19.521 1.00 78.44 185 ASP A C 1
ATOM 1393 O O . ASP A 1 185 ? 12.395 11.398 19.580 1.00 78.44 185 ASP A O 1
ATOM 1397 N N . ALA A 1 186 ? 10.313 11.393 20.399 1.00 71.94 186 ALA A N 1
ATOM 1398 C CA . ALA A 1 186 ? 10.561 12.405 21.430 1.00 71.94 186 ALA A CA 1
ATOM 1399 C C . ALA A 1 186 ? 11.622 11.982 22.464 1.00 71.94 186 ALA A C 1
ATOM 1401 O O . ALA A 1 186 ? 12.326 12.831 23.008 1.00 71.94 186 ALA A O 1
ATOM 1402 N N . ASN A 1 187 ? 11.758 10.678 22.724 1.00 72.12 187 ASN A N 1
ATOM 1403 C CA . ASN A 1 187 ? 12.774 10.132 23.624 1.00 72.12 187 ASN A CA 1
ATOM 1404 C C . ASN A 1 187 ? 14.134 9.889 22.940 1.00 72.12 187 ASN A C 1
ATOM 1406 O O . ASN A 1 187 ? 15.034 9.351 23.587 1.00 72.12 187 ASN A O 1
ATOM 1410 N N . GLY A 1 188 ? 14.302 10.265 21.665 1.00 62.12 188 GLY A N 1
ATOM 1411 C CA . GLY A 1 188 ? 15.595 10.222 20.975 1.00 62.12 188 GLY A CA 1
ATOM 1412 C C . GLY A 1 188 ? 16.156 8.809 20.796 1.00 62.12 188 GLY A C 1
ATOM 1413 O O . GLY A 1 188 ? 17.368 8.616 20.821 1.00 62.12 188 GLY A O 1
ATOM 1414 N N . PHE A 1 189 ? 15.291 7.796 20.655 1.00 61.12 189 PHE A N 1
ATOM 1415 C CA . PHE A 1 189 ? 15.730 6.397 20.537 1.00 61.12 189 PHE A CA 1
ATOM 1416 C C . PHE A 1 189 ? 16.418 6.085 19.190 1.00 61.12 189 PHE A C 1
ATOM 1418 O O . PHE A 1 189 ? 16.972 5.000 19.013 1.00 61.12 189 PHE A O 1
ATOM 1425 N N . ILE A 1 190 ? 16.417 7.035 18.249 1.00 53.56 190 ILE A N 1
ATOM 1426 C CA . ILE A 1 190 ? 17.246 6.999 17.044 1.00 53.56 190 ILE A CA 1
ATOM 1427 C C . ILE A 1 190 ? 18.421 7.952 17.267 1.00 53.56 190 ILE A C 1
ATOM 1429 O O . ILE A 1 190 ? 18.233 9.133 17.540 1.00 53.56 190 ILE A O 1
ATOM 1433 N N . ALA A 1 191 ? 19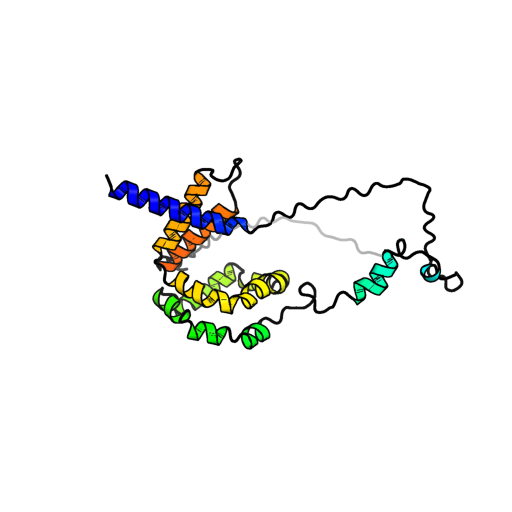.623 7.377 17.239 1.00 51.47 191 ALA A N 1
ATOM 1434 C CA . ALA A 1 191 ? 20.883 8.051 17.508 1.00 51.47 191 ALA A CA 1
ATOM 1435 C C . ALA A 1 191 ? 21.074 9.297 16.622 1.00 51.47 191 ALA A C 1
ATOM 1437 O O . ALA A 1 191 ? 20.769 9.250 15.433 1.00 51.47 191 ALA A O 1
ATOM 1438 N N . ASP A 1 192 ? 21.644 10.342 17.233 1.00 53.28 1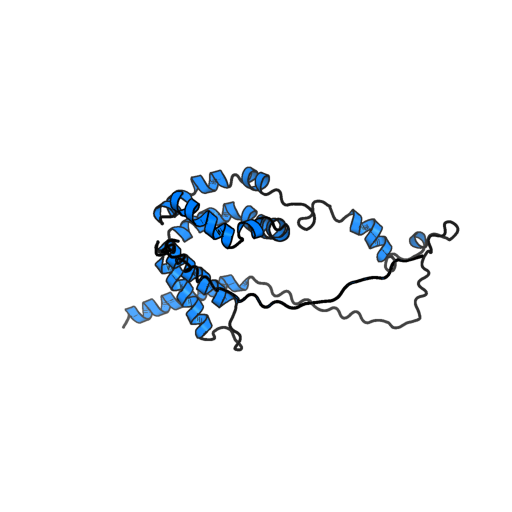92 ASP A N 1
ATOM 1439 C CA . ASP A 1 192 ? 22.101 11.611 16.645 1.00 53.28 192 ASP A CA 1
ATOM 1440 C C . ASP A 1 192 ? 21.022 12.650 16.292 1.00 53.28 192 ASP A C 1
ATOM 1442 O O . ASP A 1 192 ? 20.848 12.918 15.118 1.00 53.28 192 ASP A O 1
ATOM 1446 N N . GLU A 1 193 ? 20.361 13.259 17.300 1.00 54.53 193 GLU A N 1
ATOM 1447 C CA . GLU A 1 193 ? 19.650 14.579 17.326 1.00 54.53 193 GLU A CA 1
ATOM 1448 C C . GLU A 1 193 ? 18.752 15.018 16.138 1.00 54.53 193 GLU A C 1
ATOM 1450 O O . GLU A 1 193 ? 18.126 16.079 16.181 1.00 54.53 193 GLU A O 1
ATOM 1455 N N . GLU A 1 194 ? 18.610 14.213 15.098 1.00 59.75 194 GLU A N 1
ATOM 1456 C CA . GLU A 1 194 ? 17.803 14.461 13.924 1.00 59.75 194 GLU A CA 1
ATOM 1457 C C . GLU A 1 194 ? 16.469 13.754 14.129 1.00 59.75 194 GLU A C 1
ATOM 1459 O O . GLU A 1 194 ? 16.387 12.530 14.267 1.00 59.75 194 GLU A O 1
ATOM 1464 N N . ILE A 1 195 ? 15.404 14.558 14.157 1.00 59.47 195 ILE A N 1
ATOM 1465 C CA . ILE A 1 195 ? 14.023 14.078 14.148 1.00 59.47 195 ILE A CA 1
ATOM 1466 C C . ILE A 1 195 ? 13.917 13.034 13.050 1.00 59.47 195 ILE A C 1
ATOM 1468 O O . ILE A 1 195 ? 14.132 13.322 11.866 1.00 59.47 195 ILE A O 1
ATOM 1472 N N . SER A 1 196 ? 13.570 11.815 13.438 1.00 68.06 196 SER A N 1
ATOM 1473 C CA . SER A 1 196 ? 13.428 10.749 12.474 1.00 68.06 196 SER A CA 1
ATOM 1474 C C . SER A 1 196 ? 12.113 10.960 11.754 1.00 68.06 196 SER A C 1
ATOM 1476 O O . SER A 1 196 ? 11.067 10.461 12.158 1.00 68.06 196 SER A O 1
ATOM 1478 N N . ILE A 1 197 ? 12.190 11.683 10.635 1.00 70.75 197 ILE A N 1
ATOM 1479 C CA . ILE A 1 197 ? 11.104 11.892 9.675 1.00 70.75 197 ILE A CA 1
ATOM 1480 C C . ILE A 1 197 ? 10.249 10.619 9.487 1.00 70.75 197 ILE A C 1
ATOM 1482 O O . ILE A 1 197 ? 9.026 10.743 9.532 1.00 70.75 197 ILE A O 1
ATOM 1486 N N . PRO A 1 198 ? 10.802 9.389 9.357 1.00 73.38 198 PRO A N 1
ATOM 1487 C CA . PRO A 1 198 ? 9.969 8.186 9.274 1.00 73.38 198 PRO A CA 1
ATOM 1488 C C . PRO A 1 198 ? 9.154 7.864 10.543 1.00 73.38 198 PRO A C 1
ATOM 1490 O O . PRO A 1 198 ? 8.007 7.438 10.413 1.00 73.38 198 PRO A O 1
ATOM 1493 N N . LEU A 1 199 ? 9.694 8.067 11.753 1.00 76.50 199 LEU A N 1
ATOM 1494 C CA . LEU A 1 199 ? 8.963 7.853 13.012 1.00 76.50 199 LEU A CA 1
ATOM 1495 C C . LEU A 1 199 ? 7.885 8.913 13.220 1.00 76.50 199 LEU A C 1
ATOM 1497 O O . LEU A 1 199 ? 6.768 8.569 13.597 1.00 76.50 199 LEU A O 1
ATOM 1501 N N . LEU A 1 200 ? 8.199 10.176 12.933 1.00 76.19 200 LEU A N 1
ATOM 1502 C CA . LEU A 1 200 ? 7.248 11.275 13.052 1.00 76.19 200 LEU A CA 1
ATOM 1503 C C . LEU A 1 200 ? 6.087 11.115 12.061 1.00 76.19 200 LEU A C 1
ATOM 1505 O O . LEU A 1 200 ? 4.923 11.203 12.450 1.00 76.19 200 LEU A O 1
ATOM 1509 N N . VAL A 1 201 ? 6.387 10.815 10.792 1.00 76.75 201 VAL A N 1
ATOM 1510 C CA . VAL A 1 201 ? 5.366 10.570 9.760 1.00 76.75 201 VAL A CA 1
ATOM 1511 C C . VAL A 1 201 ? 4.554 9.321 10.091 1.00 76.75 201 VAL A C 1
ATOM 1513 O O . VAL A 1 201 ? 3.328 9.363 10.024 1.00 76.75 201 VAL A O 1
ATOM 1516 N N . GLY A 1 202 ? 5.206 8.228 10.497 1.00 75.81 202 GLY A N 1
ATOM 1517 C CA . GLY A 1 202 ? 4.522 7.002 10.904 1.00 75.81 202 GLY A CA 1
ATOM 1518 C C . GLY A 1 202 ? 3.617 7.227 12.115 1.00 75.81 202 GLY A C 1
ATOM 1519 O O . GLY A 1 202 ? 2.441 6.876 12.083 1.00 75.81 202 GLY A O 1
ATOM 1520 N N . GLY A 1 203 ? 4.131 7.874 13.159 1.00 76.25 203 GLY A N 1
ATOM 1521 C CA . GLY A 1 203 ? 3.393 8.199 14.373 1.00 76.25 203 GLY A CA 1
ATOM 1522 C C . GLY A 1 203 ? 2.181 9.088 14.098 1.00 76.25 203 GLY A C 1
ATOM 1523 O O . GLY A 1 203 ? 1.069 8.745 14.498 1.00 76.25 203 GLY A O 1
ATOM 1524 N N . ALA A 1 204 ? 2.361 10.173 13.340 1.00 76.12 204 ALA A N 1
ATOM 1525 C CA . ALA A 1 204 ? 1.267 11.050 12.929 1.00 76.12 204 ALA A CA 1
ATOM 1526 C C . ALA A 1 204 ? 0.215 10.313 12.083 1.00 76.12 204 ALA A C 1
ATOM 1528 O O . ALA A 1 204 ? -0.984 10.491 12.303 1.00 76.12 204 ALA A O 1
ATOM 1529 N N . LEU A 1 205 ? 0.646 9.443 11.164 1.00 82.56 205 LEU A N 1
ATOM 1530 C CA . LEU A 1 205 ? -0.246 8.634 10.334 1.00 82.56 205 LEU A CA 1
ATOM 1531 C C . LEU A 1 205 ? -1.064 7.654 11.179 1.00 82.56 205 LEU A C 1
ATOM 1533 O O . LEU A 1 205 ? -2.278 7.579 11.013 1.00 82.56 205 LEU A O 1
ATOM 1537 N N . PHE A 1 206 ? -0.436 6.943 12.117 1.00 80.88 206 PHE A N 1
ATOM 1538 C CA . PHE A 1 206 ? -1.122 5.993 12.995 1.00 80.88 206 PHE A CA 1
ATOM 1539 C C . PHE A 1 206 ? -2.082 6.680 13.976 1.00 80.88 206 PHE A C 1
ATOM 1541 O O . PHE A 1 206 ? -3.195 6.191 14.179 1.00 80.88 206 PHE A O 1
ATOM 1548 N N . VAL A 1 207 ? -1.715 7.845 14.523 1.00 79.94 207 VAL A N 1
ATOM 1549 C CA . VAL A 1 207 ? -2.635 8.661 15.334 1.00 79.94 207 VAL A CA 1
ATOM 1550 C C . VAL A 1 207 ? -3.820 9.132 14.491 1.00 79.94 207 VAL A C 1
ATOM 1552 O O . VAL A 1 207 ? -4.965 8.957 14.906 1.00 79.94 207 VAL A O 1
ATOM 1555 N N . GLY A 1 208 ? -3.565 9.675 13.298 1.00 77.81 208 GLY A N 1
ATOM 1556 C CA . GLY A 1 208 ? -4.612 10.112 12.373 1.00 77.81 208 GLY A CA 1
ATOM 1557 C C . GLY A 1 208 ? -5.556 8.973 11.990 1.00 77.81 208 GLY A C 1
ATOM 1558 O O . GLY A 1 208 ? -6.774 9.140 12.033 1.00 77.81 208 GLY A O 1
ATOM 1559 N N . LEU A 1 209 ? -5.009 7.788 11.712 1.00 78.81 209 LEU A N 1
ATOM 1560 C CA . LEU A 1 209 ? -5.782 6.586 11.408 1.00 78.81 209 LEU A CA 1
ATOM 1561 C C . LEU A 1 209 ? -6.616 6.121 12.608 1.00 78.81 209 LEU A C 1
ATOM 1563 O O . LEU A 1 209 ? -7.757 5.706 12.436 1.00 78.81 209 LEU A O 1
ATOM 1567 N N . GLY A 1 210 ? -6.087 6.231 13.826 1.00 78.44 210 GLY A N 1
ATOM 1568 C CA . GLY A 1 210 ? -6.824 5.916 15.047 1.00 78.44 210 GLY A CA 1
ATOM 1569 C C . GLY A 1 210 ? -7.992 6.871 15.312 1.00 78.44 210 GLY A C 1
ATOM 1570 O O . GLY A 1 210 ? -9.075 6.419 15.684 1.00 78.44 210 GLY A O 1
ATOM 1571 N N . VAL A 1 211 ? -7.807 8.172 15.063 1.00 78.69 211 VAL A N 1
ATOM 1572 C CA . VAL A 1 211 ? -8.876 9.187 15.149 1.00 78.69 211 VAL A CA 1
ATOM 1573 C C . VAL A 1 211 ? -9.923 8.994 14.047 1.00 78.69 211 VAL A C 1
ATOM 1575 O O . VAL A 1 211 ? -11.120 9.123 14.297 1.00 78.69 211 VAL A O 1
ATOM 1578 N N . LEU A 1 212 ? -9.495 8.634 12.835 1.00 76.12 212 LEU A N 1
ATOM 1579 C CA . LEU A 1 212 ? -10.400 8.295 11.738 1.00 76.12 212 LEU A CA 1
ATOM 1580 C C . LEU A 1 212 ? -11.207 7.031 12.058 1.00 76.12 212 LEU A C 1
ATOM 1582 O O . LEU A 1 212 ? -12.428 7.025 11.927 1.00 76.12 212 LEU A O 1
ATOM 1586 N N . SER A 1 213 ? -10.540 5.987 12.550 1.00 76.81 213 SER A N 1
ATOM 1587 C CA . SER A 1 213 ? -11.166 4.714 12.911 1.00 76.81 213 SER A CA 1
ATOM 1588 C C . SER A 1 213 ? -12.117 4.819 14.104 1.00 76.81 213 SER A C 1
ATOM 1590 O O . SER A 1 213 ? -12.978 3.952 14.248 1.00 76.81 213 SER A O 1
ATOM 1592 N N . SER A 1 214 ? -11.967 5.813 14.982 1.00 76.75 214 SER A N 1
ATOM 1593 C CA . SER A 1 214 ? -12.900 6.036 16.091 1.00 76.75 214 SER A CA 1
ATOM 1594 C C . SER A 1 214 ? -14.161 6.798 15.672 1.00 76.75 214 SER A C 1
ATOM 1596 O O . SER A 1 214 ? -15.010 7.062 16.521 1.00 76.75 214 SER A O 1
ATOM 1598 N N . GLY A 1 215 ? -14.288 7.170 14.391 1.00 67.19 215 GLY A N 1
ATOM 1599 C CA . GLY A 1 215 ? -15.362 8.040 13.913 1.00 67.19 215 GLY A CA 1
ATOM 1600 C C . GLY A 1 215 ? -15.236 9.478 14.428 1.00 67.19 215 GLY A C 1
ATOM 1601 O O . GLY A 1 215 ? -16.179 10.255 14.315 1.00 67.19 215 GLY A O 1
ATOM 1602 N N . GLY A 1 216 ? -14.079 9.844 14.995 1.00 62.03 216 GLY A N 1
ATOM 1603 C CA . GLY A 1 216 ? -13.818 11.152 15.596 1.00 62.03 216 GLY A CA 1
ATOM 1604 C C . GLY A 1 216 ? -13.490 12.258 14.593 1.00 62.03 216 GLY A C 1
ATOM 1605 O O . GLY A 1 216 ? -13.196 13.379 15.004 1.00 62.03 216 GLY A O 1
ATOM 1606 N N . VAL A 1 217 ? -13.528 11.978 13.287 1.00 56.84 217 VAL A N 1
ATOM 1607 C CA . VAL A 1 217 ? -13.361 13.011 12.259 1.00 56.84 217 VAL A CA 1
ATOM 1608 C C . VAL A 1 217 ? -14.649 13.817 12.168 1.00 56.84 217 VAL A C 1
ATOM 1610 O O . VAL A 1 217 ? -15.562 13.527 11.397 1.00 56.84 217 VAL A O 1
ATOM 1613 N N . SER A 1 218 ? -14.712 14.873 12.972 1.00 51.41 218 SER A N 1
ATOM 1614 C CA . SER A 1 218 ? -15.612 15.991 12.738 1.00 51.41 218 SER A CA 1
ATOM 1615 C C . SER A 1 218 ? -15.182 16.665 11.438 1.00 51.41 218 SER A C 1
ATOM 1617 O O . SER A 1 218 ? -14.258 17.480 11.429 1.00 51.41 218 SER A O 1
ATOM 1619 N N . VAL A 1 219 ? -15.823 16.285 10.330 1.00 49.50 219 VAL A N 1
ATOM 1620 C CA . VAL A 1 219 ? -15.698 16.997 9.056 1.00 49.50 219 VAL A CA 1
ATOM 1621 C C . VAL A 1 219 ? -16.030 18.464 9.345 1.00 49.50 219 VAL A C 1
ATOM 1623 O O . VAL A 1 219 ? -17.118 18.729 9.871 1.00 49.50 219 VAL A O 1
ATOM 1626 N N . PRO A 1 220 ? -15.125 19.420 9.077 1.00 48.59 220 PRO A N 1
ATOM 1627 C CA . PRO A 1 220 ? -15.449 20.824 9.244 1.00 48.59 220 PRO A CA 1
ATOM 1628 C C . PRO A 1 220 ? -16.659 21.121 8.358 1.00 48.59 220 PRO A C 1
ATOM 1630 O O . PRO A 1 220 ? -16.590 21.004 7.136 1.00 48.59 220 PRO A O 1
ATOM 1633 N N . SER A 1 221 ? -17.796 21.449 8.978 1.00 38.84 221 SER A N 1
ATOM 1634 C CA . SER A 1 221 ? -18.945 21.947 8.228 1.00 38.84 221 SER A CA 1
ATOM 1635 C C . SER A 1 221 ? -18.484 23.185 7.474 1.00 38.84 221 SER A C 1
ATOM 1637 O O . SER A 1 221 ? -18.022 24.153 8.076 1.00 38.84 221 SER A O 1
ATOM 1639 N N . SER A 1 222 ? -18.635 23.172 6.154 1.00 47.16 222 SER A N 1
ATOM 1640 C CA . SER A 1 222 ? -18.350 24.304 5.268 1.00 47.16 222 SER A CA 1
ATOM 1641 C C . SER A 1 222 ? -19.259 25.523 5.516 1.00 47.16 222 SER A C 1
ATOM 1643 O O . SER A 1 222 ? -19.202 26.502 4.779 1.00 47.16 222 SER A O 1
ATOM 1645 N N . SER A 1 223 ? -20.045 25.540 6.598 1.00 47.44 223 SER A N 1
ATOM 1646 C CA . SER A 1 223 ? -20.918 26.641 7.021 1.00 47.44 223 SER A CA 1
ATOM 1647 C C . SER A 1 223 ? -20.176 27.853 7.608 1.00 47.44 223 SER A C 1
ATOM 1649 O O . SER A 1 223 ? -20.785 28.686 8.273 1.00 47.44 223 SER A O 1
ATOM 1651 N N . GLY A 1 224 ? -18.865 27.960 7.391 1.00 44.53 224 GLY A N 1
ATOM 1652 C CA . GLY A 1 224 ? -18.008 29.001 7.955 1.00 44.53 224 GLY A CA 1
ATOM 1653 C C . GLY A 1 224 ? -17.206 29.786 6.923 1.00 44.53 224 GLY A C 1
ATOM 1654 O O . GLY A 1 224 ? -16.213 30.403 7.293 1.00 44.53 224 GLY A O 1
ATOM 1655 N N . GLN A 1 225 ? -17.582 29.785 5.639 1.00 42.59 225 GLN A N 1
ATOM 1656 C CA . GLN A 1 225 ? -17.045 30.794 4.728 1.00 42.59 225 GLN A CA 1
ATOM 1657 C C . GLN A 1 225 ? -17.778 32.106 5.011 1.00 42.59 225 GLN A C 1
ATOM 1659 O O . GLN A 1 225 ? -18.869 32.373 4.512 1.00 42.59 225 GLN A O 1
ATOM 1664 N N . GLY A 1 226 ? -17.182 32.870 5.927 1.00 44.25 226 GLY A N 1
ATOM 1665 C CA . GLY A 1 226 ? -17.664 34.160 6.370 1.00 44.25 226 GLY A CA 1
ATOM 1666 C C . GLY A 1 226 ? -18.054 35.039 5.190 1.00 44.25 226 GLY A C 1
ATOM 1667 O O . GLY A 1 226 ? -17.277 35.260 4.261 1.00 44.25 226 GLY A O 1
ATOM 1668 N N . SER A 1 227 ? -19.272 35.557 5.282 1.00 43.47 227 SER A N 1
ATOM 1669 C CA . SER A 1 227 ? -19.720 36.805 4.685 1.00 43.47 227 SER A CA 1
ATOM 1670 C C . SER A 1 227 ? -18.599 37.843 4.736 1.00 43.47 227 SER A C 1
ATOM 1672 O O . SER A 1 227 ? -18.397 38.535 5.735 1.00 43.47 227 SER A O 1
ATOM 1674 N N . ARG A 1 228 ? -17.835 37.925 3.647 1.00 44.25 228 ARG A N 1
ATOM 1675 C CA . ARG A 1 228 ? -16.849 38.969 3.423 1.00 44.25 228 ARG A CA 1
ATOM 1676 C C . ARG A 1 228 ? -17.656 40.232 3.161 1.00 44.25 228 ARG A C 1
ATOM 1678 O O . ARG A 1 228 ? -18.222 40.400 2.085 1.00 44.25 228 ARG A O 1
ATOM 1685 N N . ALA A 1 229 ? -17.778 41.062 4.193 1.00 47.72 229 ALA A N 1
ATOM 1686 C CA . ALA A 1 229 ? -18.377 42.378 4.102 1.00 47.72 229 ALA A CA 1
ATOM 1687 C C . ALA A 1 229 ? -17.745 43.122 2.920 1.00 47.72 229 ALA A C 1
ATOM 1689 O O . ALA A 1 229 ? -16.542 43.383 2.893 1.00 47.72 229 ALA A O 1
ATOM 1690 N N . SER A 1 230 ? -18.566 43.422 1.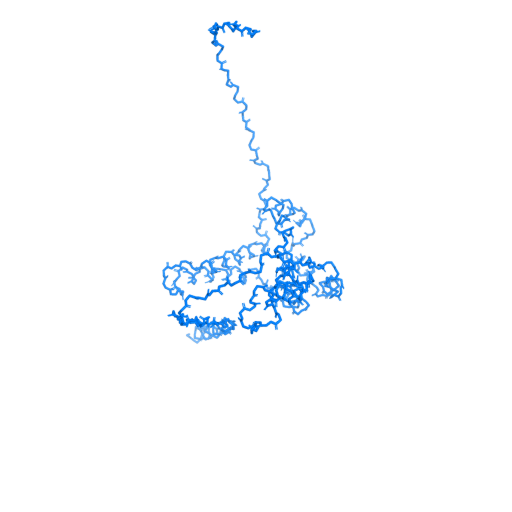920 1.00 47.31 230 SER A N 1
ATOM 1691 C CA . SER A 1 230 ? -18.247 44.312 0.819 1.00 47.31 230 SER A CA 1
ATOM 1692 C C . SER A 1 230 ? -18.061 45.723 1.376 1.00 47.31 230 SER A C 1
ATOM 1694 O O . SER A 1 230 ? -18.993 46.523 1.394 1.00 47.31 230 SER A O 1
ATOM 1696 N N . SER A 1 231 ? -16.865 46.033 1.875 1.00 48.56 231 SER A N 1
ATOM 1697 C CA . SER A 1 231 ? -16.465 47.409 2.140 1.00 48.56 231 SER A CA 1
ATOM 1698 C C . SER A 1 231 ? -16.190 48.077 0.796 1.00 48.56 231 SER A C 1
ATOM 1700 O O . SER A 1 231 ? -15.124 47.915 0.199 1.00 48.56 231 SER A O 1
ATOM 1702 N N . SER A 1 232 ? -17.195 48.795 0.307 1.00 48.69 232 SER A N 1
ATOM 1703 C CA . SER A 1 232 ? -17.105 49.773 -0.767 1.00 48.69 232 SER A CA 1
ATOM 1704 C C . SER A 1 232 ? -16.078 50.850 -0.401 1.00 48.69 232 SER A C 1
ATOM 1706 O O . SER A 1 232 ? -16.400 51.841 0.251 1.00 48.69 232 SER A O 1
ATOM 1708 N N . SER A 1 233 ? -14.826 50.634 -0.796 1.00 54.56 233 SER A N 1
ATOM 1709 C CA . SER A 1 233 ? -13.788 51.659 -0.793 1.00 54.56 233 SER A CA 1
ATOM 1710 C C . SER A 1 233 ? -13.976 52.529 -2.034 1.00 54.56 233 SER A C 1
ATOM 1712 O O . SER A 1 233 ? -13.575 52.179 -3.143 1.00 54.56 233 SER A O 1
ATOM 1714 N N . SER A 1 234 ? -14.671 53.645 -1.842 1.00 51.50 234 SER A N 1
ATOM 1715 C CA . SER A 1 234 ? -14.731 54.772 -2.763 1.00 51.50 234 SER A CA 1
ATOM 1716 C C . SER A 1 234 ? -13.340 55.400 -2.890 1.00 51.50 234 SER A C 1
ATOM 1718 O O . SER A 1 234 ? -12.895 56.105 -1.984 1.00 51.50 234 SER A O 1
ATOM 1720 N N . ALA A 1 235 ? -12.654 55.147 -4.004 1.00 56.84 235 ALA A N 1
ATOM 1721 C CA . ALA A 1 235 ? -11.435 55.862 -4.364 1.00 56.84 235 ALA A CA 1
ATOM 1722 C C . ALA A 1 235 ? -11.779 57.162 -5.126 1.00 56.84 235 ALA A C 1
ATOM 1724 O O . ALA A 1 235 ? -12.678 57.149 -5.974 1.00 56.84 235 ALA A O 1
ATOM 1725 N N . PRO A 1 236 ? -11.094 58.282 -4.835 1.00 56.97 236 PRO A N 1
ATOM 1726 C CA . PRO A 1 236 ? -11.385 59.584 -5.419 1.00 56.97 236 PRO A CA 1
ATOM 1727 C C . PRO A 1 236 ? -10.862 59.709 -6.855 1.00 56.97 236 PRO A C 1
ATOM 1729 O O . PRO A 1 236 ? -9.745 59.313 -7.182 1.00 56.97 236 PRO A O 1
ATOM 1732 N N . ILE A 1 237 ? -11.690 60.324 -7.697 1.00 51.38 237 ILE A N 1
ATOM 1733 C CA . ILE A 1 237 ? -11.348 60.811 -9.033 1.00 51.38 237 ILE A CA 1
ATOM 1734 C C . ILE A 1 237 ? -10.365 61.977 -8.872 1.00 51.38 237 ILE A C 1
ATOM 1736 O O . ILE A 1 237 ? -10.759 63.058 -8.438 1.00 51.38 237 ILE A O 1
ATOM 1740 N N . SER A 1 238 ? -9.100 61.775 -9.240 1.00 53.84 238 SER A N 1
ATOM 1741 C CA . SER A 1 238 ? -8.153 62.863 -9.494 1.00 53.84 238 SER A CA 1
ATOM 1742 C C . SER A 1 238 ? -7.885 62.961 -10.992 1.00 53.84 238 SER A C 1
ATOM 1744 O O . SER A 1 238 ? -7.334 62.054 -11.615 1.00 53.84 238 SER A O 1
ATOM 1746 N N . SER A 1 239 ? -8.332 64.076 -11.562 1.00 51.03 239 SER A N 1
ATOM 1747 C CA . SER A 1 239 ? -8.087 64.490 -12.933 1.00 51.03 239 SER A CA 1
ATOM 1748 C C . SER A 1 239 ? -6.674 65.049 -13.094 1.00 51.03 239 SER A C 1
ATOM 1750 O O . SER A 1 239 ? -6.336 66.027 -12.438 1.00 51.03 239 SER A O 1
ATOM 1752 N N . GLU A 1 240 ? -5.907 64.501 -14.026 1.00 54.25 240 GLU A N 1
ATOM 1753 C CA . GLU A 1 240 ? -4.765 65.136 -14.700 1.00 54.25 240 GLU A CA 1
ATOM 1754 C C . GLU A 1 240 ? -4.464 64.222 -15.901 1.00 54.25 240 GLU A C 1
ATOM 1756 O O . GLU A 1 240 ? -4.343 63.015 -15.747 1.00 54.25 240 GLU A O 1
ATOM 1761 N N . GLY A 1 241 ? -4.471 64.632 -17.164 1.00 47.25 241 GLY A N 1
ATOM 1762 C CA . GLY A 1 241 ? -4.135 65.926 -17.726 1.00 47.25 241 GLY A CA 1
ATOM 1763 C C . GLY A 1 241 ? -2.897 65.742 -18.607 1.00 47.25 241 GLY A C 1
ATOM 1764 O O . GLY A 1 241 ? -1.798 65.659 -18.086 1.00 47.25 241 GLY A O 1
ATOM 1765 N N . SER A 1 242 ? -3.085 65.735 -19.936 1.00 51.00 242 SER A N 1
ATOM 1766 C CA . SER A 1 242 ? -2.058 66.047 -20.952 1.00 51.00 242 SER A CA 1
ATOM 1767 C C . SER A 1 242 ? -0.862 65.072 -21.055 1.00 51.00 242 SER A C 1
ATOM 1769 O O . SER A 1 242 ? 0.008 65.009 -20.204 1.00 51.00 242 SER A O 1
ATOM 1771 N N . THR A 1 243 ? -0.651 64.347 -22.153 1.00 61.66 243 THR A N 1
ATOM 1772 C CA . THR A 1 243 ? -0.079 64.965 -23.355 1.00 61.66 243 THR A CA 1
ATOM 1773 C C . THR A 1 243 ? -0.163 64.049 -24.579 1.00 61.66 243 THR A C 1
ATOM 1775 O O . THR A 1 243 ? -0.085 62.825 -24.547 1.00 61.66 243 THR A O 1
ATOM 1778 N N . ARG A 1 244 ? -0.327 64.745 -25.694 1.00 60.53 244 ARG A N 1
ATOM 1779 C CA . ARG A 1 244 ? -0.668 64.348 -27.052 1.00 60.53 244 ARG A CA 1
ATOM 1780 C C . ARG A 1 244 ? 0.537 63.740 -27.789 1.00 60.53 244 ARG A C 1
ATOM 1782 O O . ARG A 1 244 ? 1.517 64.434 -28.037 1.00 60.53 244 ARG A O 1
ATOM 1789 N N . ARG A 1 245 ? 0.432 62.477 -28.225 1.00 54.00 245 ARG A N 1
ATOM 1790 C CA . ARG A 1 245 ? 1.321 61.871 -29.238 1.00 54.00 245 ARG A CA 1
ATOM 1791 C C . ARG A 1 245 ? 1.050 62.499 -30.610 1.00 54.00 245 ARG A C 1
ATOM 1793 O O . ARG A 1 245 ? -0.067 62.422 -31.116 1.00 54.00 245 ARG A O 1
ATOM 1800 N N . LYS A 1 246 ? 2.082 63.064 -31.237 1.00 61.31 246 LYS A N 1
ATOM 1801 C CA . LYS A 1 246 ? 2.117 63.399 -32.668 1.00 61.31 246 LYS A CA 1
ATOM 1802 C C . LYS A 1 246 ? 3.502 63.022 -33.194 1.00 61.31 246 LYS A C 1
ATOM 1804 O O . LYS A 1 246 ? 4.494 63.501 -32.662 1.00 61.31 246 LYS A O 1
ATOM 1809 N N . GLY A 1 247 ? 3.561 62.148 -34.193 1.00 55.06 247 GLY A N 1
ATOM 1810 C CA . GLY A 1 247 ? 4.824 61.709 -34.790 1.00 55.06 247 GLY A CA 1
ATOM 1811 C C . GLY A 1 247 ? 4.628 60.530 -35.731 1.00 55.06 247 GLY A C 1
ATOM 1812 O O . GLY A 1 247 ? 4.891 59.391 -35.367 1.00 55.06 247 GLY A O 1
ATOM 1813 N N . ILE A 1 248 ? 4.084 60.835 -36.907 1.00 64.44 248 ILE A N 1
ATOM 1814 C CA . ILE A 1 248 ? 3.902 59.939 -38.052 1.00 64.44 248 ILE A CA 1
ATOM 1815 C C . ILE A 1 248 ? 5.253 59.725 -38.750 1.00 64.44 248 ILE A C 1
ATOM 1817 O O . ILE A 1 248 ? 6.024 60.670 -38.896 1.00 64.44 248 ILE A O 1
ATOM 1821 N N . ARG A 1 249 ? 5.496 58.478 -39.176 1.00 50.97 249 ARG A N 1
ATOM 1822 C CA . ARG A 1 249 ? 6.566 58.063 -40.093 1.00 50.97 249 ARG A CA 1
ATOM 1823 C C . ARG A 1 249 ? 6.288 58.558 -41.514 1.00 50.97 249 ARG A C 1
ATOM 1825 O O . ARG A 1 249 ? 5.173 58.368 -41.998 1.00 50.97 249 ARG A O 1
ATOM 1832 N N . ILE A 1 250 ? 7.329 59.047 -42.181 1.00 61.34 250 ILE A N 1
ATOM 1833 C CA . ILE A 1 250 ? 7.653 58.688 -43.568 1.00 61.34 250 ILE A CA 1
ATOM 1834 C C . ILE A 1 250 ? 9.117 58.266 -43.544 1.00 61.34 250 ILE A C 1
ATOM 1836 O O . ILE A 1 250 ? 9.910 59.024 -42.942 1.00 61.34 250 ILE A O 1
#

pLDDT: mean 71.18, std 15.19, range [38.84, 95.12]

Sequence (250 aa):
TTNVEMMSKQILLSLALLCSVGALTSTRRFGTTAVRRSSGRGNVRMENFGLSFAEDQTENTPGAILGEYRLKETFVPSVRRDNLLTSDYPVLERVADLNLLTLTAESGLLEALEAKGLTLSTLEKLLPVAEDLGALSLIQNPIVKNLIAPLLIEPAPLLLPGLVSLITLPSQFFTLTGVALLALDANGFIADEEISIPLLVGGALFVGLGVLSSGGVSVPSSSGQGSRASSSSSAPISSEGSTRRKGIRI

Foldseek 3Di:
DVVVVVVVVVVVVVVVVVVVVVPPPPPPPPPPPPDPDPPDDDDPPPDDPPDPVDDDPVVVDDPVVCPVVCCVPPNVVPPDCPDLVRDFDPLVVLCVVVVLVVLLVVLCVVVLVVVLVVDPVVVVVCVVVCVVVCVVVQCPDSCCRSPVSCVCRVCSSVCSNVVSVVSNDQLCVLLVQLVVLVVCQVVCVPPDPDRPPVSPVSSVVSNVSSCVSNVVPPPPPPPPPDDPPPPPDDDDDDDDDDDDDDDDDD

Secondary structure (DSSP, 8-state):
-HHHHHHHHHHHHHHHHHHTTGGG----------------S--------S-TTS--HHHHS-TTT-HHHIIIIIIHHHS-TTSTTTSPP-HHHHHHHTTHHHHHHHTTHHHHHHHTT--HHHHHHHHHHHHHTTHHHHHH-HHIIIIIHHHHHSSHHHHHHHHHHHHHS-HHHHHHHHHHHHHHHHTT-SSSS---HHHHHHHHHHHHHHHHHTT------STT--------------------------

Organism: NCBI:txid3111310

Mean predicted aligned error: 19.52 Å

Radius of gyration: 32.1 Å; Cα contacts (8 Å, |Δi|>4): 125; chains: 1; bounding box: 71×78×91 Å